Protein AF-A0A726TTY2-F1 (afdb_monomer_lite)

InterPro domains:
  IPR043519 Nucleotidyltransferase superfamily [SSF81301] (4-68)

Organism: NCBI:txid58095

Foldseek 3Di:
DDDDPPDDDDDDDDDPLRVVLCVCCCVPAVVDPDHDDPVVVVVSVVSVVVSVVVVVVVVVVVVVVVVLVVLLVLLQLLLLVLLCLLPVVQDSPDPQPVSSVVCVLCSVVDDPVLSVCLNCVCVVPVCPSVLCSVLLPDPQAPCVSCSSGSNLSVLLSCCPPPVVVSVVSPPDDPSNVVSSCVSNVHD

Sequence (187 aa):
IIIPDGTPCEIQIRTLLQHAYAEVSHDSVYKCKAKPSSEIKRRMARTIALMESTDELFLLAKNELNKSNEKIEQWATYSISMCHKINPSYDEKIKDKILYHIINVYFDVLTDQLIEKYATYFEDNEDYEQYFTERLSSDYISGFYIKQSAAIIFCLFMAEKRTQIFKSKWPFSENDLNEIMLIMGKQ

pLDDT: mean 86.83, std 9.25, range [51.69, 96.19]

Structure (mmCIF, N/CA/C/O backbone):
data_AF-A0A726TTY2-F1
#
_entry.id   AF-A0A726TTY2-F1
#
loop_
_atom_site.group_PDB
_atom_site.id
_atom_site.type_symbol
_atom_site.label_atom_id
_atom_site.label_alt_id
_atom_site.label_comp_id
_atom_site.label_asym_id
_atom_site.label_entity_id
_atom_site.label_seq_id
_atom_site.pdbx_PDB_ins_code
_atom_site.Cartn_x
_atom_site.Cartn_y
_atom_site.Cartn_z
_atom_site.occupancy
_atom_site.B_iso_or_equiv
_atom_site.auth_seq_id
_atom_site.auth_comp_id
_atom_site.auth_asym_id
_atom_site.auth_atom_id
_atom_site.pdbx_PDB_model_num
ATOM 1 N N . ILE A 1 1 ? 46.731 -3.669 -8.067 1.00 76.81 1 ILE A N 1
ATOM 2 C CA . ILE A 1 1 ? 46.551 -2.628 -9.108 1.00 76.81 1 ILE A CA 1
ATOM 3 C C . ILE A 1 1 ? 46.395 -1.306 -8.367 1.00 76.81 1 ILE A C 1
ATOM 5 O O . ILE A 1 1 ? 45.509 -1.233 -7.528 1.00 76.81 1 ILE A O 1
ATOM 9 N N . ILE A 1 2 ? 47.292 -0.337 -8.577 1.00 88.44 2 ILE A N 1
ATOM 10 C CA . ILE A 1 2 ? 47.189 1.014 -7.995 1.00 88.44 2 ILE A CA 1
ATOM 11 C C . ILE A 1 2 ? 46.575 1.898 -9.084 1.00 88.44 2 ILE A C 1
ATOM 13 O O . ILE A 1 2 ? 47.164 2.009 -10.157 1.00 88.44 2 ILE A O 1
ATOM 17 N N . ILE A 1 3 ? 45.384 2.451 -8.845 1.00 88.31 3 ILE A N 1
ATOM 18 C CA . ILE A 1 3 ? 44.725 3.383 -9.773 1.00 88.31 3 ILE A CA 1
ATOM 19 C C . ILE A 1 3 ? 45.132 4.808 -9.356 1.00 88.31 3 ILE A C 1
ATOM 21 O O . ILE A 1 3 ? 44.897 5.157 -8.199 1.00 88.31 3 ILE A O 1
ATOM 25 N N . PRO A 1 4 ? 45.777 5.604 -10.233 1.00 94.69 4 PRO A N 1
ATOM 26 C CA . PRO A 1 4 ? 46.217 6.961 -9.907 1.00 94.69 4 PRO A CA 1
ATOM 27 C C . PRO A 1 4 ? 45.068 7.893 -9.518 1.00 94.69 4 PRO A C 1
ATOM 29 O O . PRO A 1 4 ? 43.961 7.790 -10.056 1.00 94.69 4 PRO A O 1
ATOM 32 N N . ASP A 1 5 ? 45.362 8.849 -8.639 1.00 90.50 5 ASP A N 1
ATOM 33 C CA . ASP A 1 5 ? 44.437 9.938 -8.334 1.00 90.50 5 ASP A CA 1
ATOM 34 C C . ASP A 1 5 ? 44.149 10.776 -9.593 1.00 90.50 5 ASP A C 1
ATOM 36 O O . ASP A 1 5 ? 45.037 11.005 -10.418 1.00 90.50 5 ASP A O 1
ATOM 40 N N . GLY A 1 6 ? 42.888 11.171 -9.776 1.00 92.62 6 GLY A N 1
ATOM 41 C CA . GLY A 1 6 ? 42.425 11.872 -10.980 1.00 92.62 6 GLY A CA 1
ATOM 42 C C . GLY A 1 6 ? 42.221 11.002 -12.231 1.00 92.62 6 GLY A C 1
ATOM 43 O O . GLY A 1 6 ? 42.047 11.549 -13.320 1.00 92.62 6 GLY A O 1
ATOM 44 N N . THR A 1 7 ? 42.221 9.666 -12.118 1.00 94.00 7 THR A N 1
ATOM 45 C CA . THR A 1 7 ? 41.913 8.779 -13.259 1.00 94.00 7 THR A CA 1
ATOM 46 C C . THR A 1 7 ? 40.467 8.994 -13.747 1.00 94.00 7 THR A C 1
ATOM 48 O O . THR A 1 7 ? 39.541 8.858 -12.945 1.00 94.00 7 THR A O 1
ATOM 51 N N . PRO A 1 8 ? 40.232 9.288 -15.044 1.00 92.31 8 PRO A N 1
ATOM 52 C CA . PRO A 1 8 ? 38.882 9.418 -15.587 1.00 92.31 8 PRO A CA 1
ATOM 53 C C . PRO A 1 8 ? 38.111 8.096 -15.524 1.00 92.31 8 PRO A C 1
ATOM 55 O O . PRO A 1 8 ? 38.631 7.050 -15.914 1.00 92.31 8 PRO A O 1
ATOM 58 N N . CYS A 1 9 ? 36.850 8.160 -15.100 1.00 93.25 9 CYS A N 1
ATOM 59 C CA . CYS A 1 9 ? 35.951 7.011 -15.024 1.00 93.25 9 CYS A CA 1
ATOM 60 C C . CYS A 1 9 ? 34.682 7.275 -15.842 1.00 93.25 9 CYS A C 1
ATOM 62 O O . CYS A 1 9 ? 34.098 8.354 -15.755 1.00 93.25 9 CYS A O 1
ATOM 64 N N . GLU A 1 10 ? 34.230 6.279 -16.606 1.00 93.31 10 GLU A N 1
ATOM 65 C CA . GLU A 1 10 ? 32.929 6.314 -17.279 1.00 93.31 10 GLU A CA 1
ATOM 66 C C . GLU A 1 10 ? 31.855 5.707 -16.367 1.00 93.31 10 GLU A C 1
ATOM 68 O O . GLU A 1 10 ? 32.007 4.587 -15.879 1.00 93.31 10 GLU A O 1
ATOM 73 N N . ILE A 1 11 ? 30.758 6.436 -16.152 1.00 92.38 11 ILE A N 1
ATOM 74 C CA . ILE A 1 11 ? 29.587 5.952 -15.414 1.00 92.38 11 ILE A CA 1
ATOM 75 C C . ILE A 1 11 ? 28.446 5.768 -16.410 1.00 92.38 11 ILE A C 1
ATOM 77 O O . ILE A 1 11 ? 28.006 6.725 -17.044 1.00 92.38 11 ILE A O 1
ATOM 81 N N . GLN A 1 12 ? 27.948 4.539 -16.527 1.00 92.00 12 GLN A N 1
ATOM 82 C CA . GLN A 1 12 ? 26.804 4.211 -17.374 1.00 92.00 12 GLN A CA 1
ATOM 83 C C . GLN A 1 12 ? 25.585 3.884 -16.507 1.00 92.00 12 GLN A C 1
ATOM 85 O O . GLN A 1 12 ? 25.635 2.978 -15.679 1.00 92.00 12 GLN A O 1
ATOM 90 N N . ILE A 1 13 ? 24.475 4.591 -16.733 1.00 92.44 13 ILE A N 1
ATOM 91 C CA . ILE A 1 13 ? 23.172 4.304 -16.121 1.00 92.44 13 ILE A CA 1
ATOM 92 C C . ILE A 1 13 ? 22.294 3.675 -17.200 1.00 92.44 13 ILE A C 1
ATOM 94 O O . ILE A 1 13 ? 22.072 4.280 -18.248 1.00 92.44 13 ILE A O 1
ATOM 98 N N . ARG A 1 14 ? 21.839 2.442 -16.968 1.00 88.00 14 ARG A N 1
ATOM 99 C CA . ARG A 1 14 ? 21.034 1.659 -17.915 1.00 88.00 14 ARG A CA 1
ATOM 100 C C . ARG A 1 14 ? 19.917 0.928 -17.183 1.00 88.00 14 ARG A C 1
ATOM 102 O O . ARG A 1 14 ? 20.116 0.494 -16.048 1.00 88.00 14 ARG A O 1
ATOM 109 N N . THR A 1 15 ? 18.774 0.746 -17.841 1.00 90.12 15 THR A N 1
ATOM 110 C CA . THR A 1 15 ? 17.771 -0.231 -17.391 1.00 90.12 15 THR A CA 1
ATOM 111 C C . THR A 1 15 ? 18.336 -1.650 -17.507 1.00 90.12 15 THR A C 1
ATOM 113 O O . THR A 1 15 ? 19.301 -1.898 -18.240 1.00 90.12 15 THR A O 1
ATOM 116 N N . LEU A 1 16 ? 17.732 -2.608 -16.796 1.00 89.31 16 LEU A N 1
ATOM 117 C CA . LEU A 1 16 ? 18.113 -4.021 -16.904 1.00 89.31 16 LEU A CA 1
ATOM 118 C C . LEU A 1 16 ? 17.997 -4.510 -18.360 1.00 89.31 16 LEU A C 1
ATOM 120 O O . LEU A 1 16 ? 18.879 -5.212 -18.853 1.00 89.31 16 LEU A O 1
ATOM 124 N N . LEU A 1 17 ? 16.941 -4.084 -19.064 1.00 89.50 17 LEU A N 1
ATOM 125 C CA . LEU A 1 17 ? 16.722 -4.420 -20.467 1.00 89.50 17 LEU A CA 1
ATOM 126 C C . LEU A 1 17 ? 17.787 -3.778 -21.365 1.00 89.50 17 LEU A C 1
ATOM 128 O O . LEU A 1 17 ? 18.395 -4.468 -22.181 1.00 89.50 17 LEU A O 1
ATOM 132 N N . GLN A 1 18 ? 18.100 -2.495 -21.178 1.00 89.19 18 GLN A N 1
ATOM 133 C CA . GLN A 1 18 ? 19.174 -1.833 -21.925 1.00 89.19 18 GLN A CA 1
ATOM 134 C C . GLN A 1 18 ? 20.534 -2.513 -21.721 1.00 89.19 18 GLN A C 1
ATOM 136 O O . GLN A 1 18 ? 21.307 -2.625 -22.672 1.00 89.19 18 GLN A O 1
ATOM 141 N N . HIS A 1 19 ? 20.830 -2.985 -20.506 1.00 89.75 19 HIS A N 1
ATOM 142 C CA . HIS A 1 19 ? 22.048 -3.744 -20.230 1.00 89.75 19 HIS A CA 1
ATOM 143 C C . HIS A 1 19 ? 22.077 -5.066 -21.007 1.00 89.75 19 HIS A C 1
ATOM 145 O O . HIS A 1 19 ? 23.032 -5.310 -21.744 1.00 89.75 19 HIS A O 1
ATOM 151 N N . ALA A 1 20 ? 21.001 -5.854 -20.931 1.00 86.19 20 ALA A N 1
ATOM 152 C CA . ALA A 1 20 ? 20.886 -7.119 -21.655 1.00 86.19 20 ALA A CA 1
ATOM 153 C C . ALA A 1 20 ? 20.990 -6.929 -23.181 1.00 86.19 20 ALA A C 1
ATOM 155 O O . ALA A 1 20 ? 21.684 -7.679 -23.867 1.00 86.19 20 ALA A O 1
ATOM 156 N N . TYR A 1 21 ? 20.354 -5.888 -23.732 1.00 87.00 21 TYR A N 1
ATOM 157 C CA . TYR A 1 21 ? 20.478 -5.567 -25.155 1.00 87.00 21 TYR A CA 1
ATOM 158 C C . TYR A 1 21 ? 21.906 -5.168 -25.533 1.00 87.00 21 TYR A C 1
ATOM 160 O O . TYR A 1 21 ? 22.410 -5.586 -26.579 1.00 87.00 21 TYR A O 1
ATOM 168 N N . ALA A 1 22 ? 22.563 -4.344 -24.713 1.00 85.81 22 ALA A N 1
ATOM 169 C CA . ALA A 1 22 ? 23.929 -3.897 -24.961 1.00 85.81 22 ALA A CA 1
ATOM 170 C C . ALA A 1 22 ? 24.908 -5.076 -24.963 1.00 85.81 22 ALA A C 1
ATOM 172 O O . ALA A 1 22 ? 25.743 -5.149 -25.857 1.00 85.81 22 ALA A O 1
ATOM 173 N N . GLU A 1 23 ? 24.760 -6.020 -24.033 1.00 83.12 23 GLU A N 1
ATOM 174 C CA . GLU A 1 23 ? 25.572 -7.240 -23.973 1.00 83.12 23 GLU A CA 1
ATOM 175 C C . GLU A 1 23 ? 25.424 -8.073 -25.256 1.00 83.12 23 GLU A C 1
ATOM 177 O O . GLU A 1 23 ? 26.409 -8.380 -25.929 1.00 83.12 23 GLU A O 1
ATOM 182 N N . VAL A 1 24 ? 24.185 -8.333 -25.684 1.00 80.00 24 VAL A N 1
ATOM 183 C CA . VAL A 1 24 ? 23.909 -9.124 -26.894 1.00 80.00 24 VAL A CA 1
ATOM 184 C C . VAL A 1 24 ? 24.362 -8.403 -28.171 1.00 80.00 24 VAL A C 1
ATOM 186 O O . VAL A 1 24 ? 24.938 -9.016 -29.074 1.00 80.00 24 VAL A O 1
ATOM 189 N N . SER A 1 25 ? 24.095 -7.102 -28.291 1.00 78.44 25 SER A N 1
ATOM 190 C CA . SER A 1 25 ? 24.366 -6.331 -29.515 1.00 78.44 25 SER A CA 1
ATOM 191 C C . SER A 1 25 ? 25.841 -5.978 -29.701 1.00 78.44 25 SER A C 1
ATOM 193 O O . SER A 1 25 ? 26.324 -5.955 -30.840 1.00 78.44 25 SER A O 1
ATOM 195 N N . HIS A 1 26 ? 26.569 -5.753 -28.609 1.00 74.88 26 HIS A N 1
ATOM 196 C CA . HIS A 1 26 ? 27.993 -5.442 -28.638 1.00 74.88 26 HIS A CA 1
ATOM 197 C C . HIS A 1 26 ? 28.805 -6.578 -29.280 1.00 74.88 26 HIS A C 1
ATOM 199 O O . HIS A 1 26 ? 29.610 -6.334 -30.186 1.00 74.88 26 HIS A O 1
ATOM 205 N N . ASP A 1 27 ? 28.522 -7.823 -28.908 1.00 66.06 27 ASP A N 1
ATOM 206 C CA . ASP A 1 27 ? 29.248 -8.981 -29.434 1.00 66.06 27 ASP A CA 1
ATOM 207 C C . ASP A 1 27 ? 28.730 -9.415 -30.813 1.00 66.06 27 ASP A C 1
ATOM 209 O O . ASP A 1 27 ? 29.513 -9.750 -31.706 1.00 66.06 27 ASP A O 1
ATOM 213 N N . SER A 1 28 ? 27.414 -9.333 -31.033 1.00 63.62 28 SER A N 1
ATOM 214 C CA . SER A 1 28 ? 26.772 -9.855 -32.248 1.00 63.62 28 SER A CA 1
ATOM 215 C C . SER A 1 28 ? 26.839 -8.911 -33.455 1.00 63.62 28 SER A C 1
ATOM 217 O O . SER A 1 28 ? 26.810 -9.372 -34.596 1.00 63.62 28 SER A O 1
ATOM 219 N N . VAL A 1 29 ? 26.894 -7.590 -33.238 1.00 62.88 29 VAL A N 1
ATOM 220 C CA . VAL A 1 29 ? 26.767 -6.576 -34.307 1.00 62.88 29 VAL A CA 1
ATOM 221 C C . VAL A 1 29 ? 27.989 -5.670 -34.384 1.00 62.88 29 VAL A C 1
ATOM 223 O O . VAL A 1 29 ? 28.422 -5.349 -35.491 1.00 62.88 29 VAL A O 1
ATOM 226 N N . TYR A 1 30 ? 28.545 -5.257 -33.242 1.00 57.38 30 TYR A N 1
ATOM 227 C CA . TYR A 1 30 ? 29.624 -4.266 -33.208 1.00 57.38 30 TYR A CA 1
ATOM 228 C C . TYR A 1 30 ? 31.018 -4.894 -33.367 1.00 57.38 30 TYR A C 1
ATOM 230 O O . TYR A 1 30 ? 31.847 -4.359 -34.098 1.00 57.38 30 TYR A O 1
ATOM 238 N N . LYS A 1 31 ? 31.264 -6.065 -32.760 1.00 65.06 31 LYS A N 1
ATOM 239 C CA . LYS A 1 31 ? 32.534 -6.817 -32.883 1.00 65.06 31 LYS A CA 1
ATOM 240 C C . LYS A 1 31 ? 32.477 -8.014 -33.840 1.00 65.06 31 LYS A C 1
ATOM 242 O O . LYS A 1 31 ? 33.379 -8.854 -33.844 1.00 65.06 31 LYS A O 1
ATOM 247 N N . CYS A 1 32 ? 31.441 -8.108 -34.671 1.00 67.06 32 CYS A N 1
ATOM 248 C CA . CYS A 1 32 ? 31.303 -9.220 -35.606 1.00 67.06 32 CYS A CA 1
ATOM 249 C C . CYS A 1 32 ? 32.410 -9.184 -36.678 1.00 67.06 32 CYS A C 1
ATOM 251 O O . CYS A 1 32 ? 32.641 -8.154 -37.310 1.00 67.06 32 CYS A O 1
ATOM 253 N N . LYS A 1 33 ? 33.077 -10.322 -36.926 1.00 64.94 33 LYS A N 1
ATOM 254 C CA . LYS A 1 33 ? 34.130 -10.437 -37.960 1.00 64.94 33 LYS A CA 1
ATOM 255 C C . LYS A 1 33 ? 33.594 -10.230 -39.385 1.00 64.94 33 LYS A C 1
ATOM 257 O O . LYS A 1 33 ? 34.359 -9.885 -40.280 1.00 64.94 33 LYS A O 1
ATOM 262 N N . ALA A 1 34 ? 32.294 -10.449 -39.593 1.00 68.75 34 ALA A N 1
ATOM 263 C CA . ALA A 1 34 ? 31.597 -10.226 -40.854 1.00 68.75 34 ALA A CA 1
ATOM 264 C C . ALA A 1 34 ? 30.636 -9.033 -40.735 1.00 68.75 34 ALA A C 1
ATOM 266 O O . ALA A 1 34 ? 30.011 -8.825 -39.696 1.00 68.75 34 ALA A O 1
ATOM 267 N N . LYS A 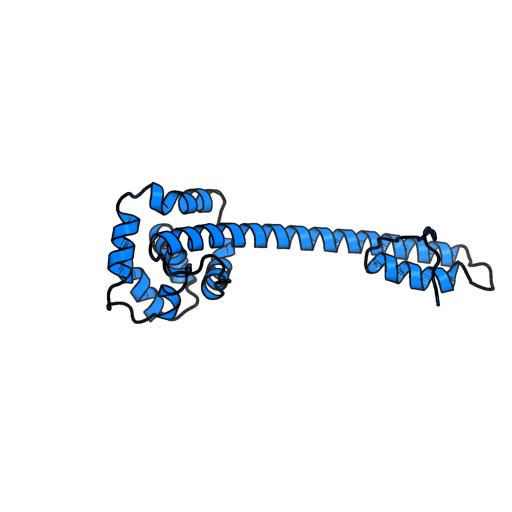1 35 ? 30.487 -8.250 -41.812 1.00 76.69 35 LYS A N 1
ATOM 268 C CA . LYS A 1 35 ? 29.595 -7.081 -41.828 1.00 76.69 35 LYS A CA 1
ATOM 269 C C . LYS A 1 35 ? 28.129 -7.543 -41.724 1.00 76.69 35 LYS A C 1
ATOM 271 O O . LYS A 1 35 ? 27.680 -8.274 -42.608 1.00 76.69 35 LYS A O 1
ATOM 276 N N . PRO A 1 36 ? 27.359 -7.117 -40.705 1.00 78.69 36 PRO A N 1
ATOM 277 C CA . PRO A 1 36 ? 25.981 -7.567 -40.537 1.00 78.69 36 PRO A CA 1
ATOM 278 C C . PRO A 1 36 ? 25.095 -7.072 -41.685 1.00 78.69 36 PRO A C 1
ATOM 280 O O . PRO A 1 36 ? 25.176 -5.906 -42.096 1.00 78.69 36 PRO A O 1
ATOM 283 N N . SER A 1 37 ? 24.237 -7.963 -42.191 1.00 86.62 37 SER A N 1
ATOM 284 C CA . SER A 1 37 ? 23.304 -7.668 -43.283 1.00 86.62 37 SER A CA 1
ATOM 285 C C . SER A 1 37 ? 22.267 -6.610 -42.880 1.00 86.62 37 SER A C 1
ATOM 287 O O . SER A 1 37 ? 22.012 -6.371 -41.694 1.00 86.62 37 SER A O 1
ATOM 289 N N . SER A 1 38 ? 21.632 -5.978 -43.871 1.00 86.94 38 SER A N 1
ATOM 290 C CA . SER A 1 38 ? 20.538 -5.021 -43.639 1.00 86.94 38 SER A CA 1
ATOM 291 C C . SER A 1 38 ? 19.373 -5.649 -42.868 1.00 86.94 38 SER A C 1
ATOM 293 O O . SER A 1 38 ? 18.749 -4.992 -42.037 1.00 86.94 38 SER A O 1
ATOM 295 N N . GLU A 1 39 ? 19.113 -6.936 -43.089 1.00 88.88 39 GLU A N 1
ATOM 296 C CA . GLU A 1 39 ? 18.091 -7.684 -42.370 1.00 88.88 39 GLU A CA 1
ATOM 297 C C . GLU A 1 39 ? 18.433 -7.885 -40.889 1.00 88.88 39 GLU A C 1
ATOM 299 O O . GLU A 1 39 ? 17.563 -7.674 -40.045 1.00 88.88 39 GLU A O 1
ATOM 304 N N . ILE A 1 40 ? 19.683 -8.223 -40.551 1.00 85.31 40 ILE A N 1
ATOM 305 C CA . ILE A 1 40 ? 20.118 -8.368 -39.150 1.00 85.31 40 ILE A CA 1
ATOM 306 C C . ILE A 1 40 ? 19.978 -7.034 -38.418 1.00 85.31 40 ILE A C 1
ATOM 308 O O . ILE A 1 40 ? 19.391 -6.982 -37.340 1.00 85.31 40 ILE A O 1
ATOM 312 N N . LYS A 1 41 ? 20.437 -5.938 -39.034 1.00 84.94 41 LYS A N 1
ATOM 313 C CA . LYS A 1 41 ? 20.293 -4.591 -38.461 1.00 84.94 41 LYS A CA 1
ATOM 314 C C . LYS A 1 41 ? 18.829 -4.232 -38.222 1.00 84.94 41 LYS A C 1
ATOM 316 O O . LYS A 1 41 ? 18.492 -3.743 -37.150 1.00 84.94 41 LYS A O 1
ATOM 321 N N . ARG A 1 42 ? 17.951 -4.529 -39.186 1.00 89.31 42 ARG A N 1
ATOM 322 C CA . ARG A 1 42 ? 16.504 -4.309 -39.051 1.00 89.31 42 ARG A CA 1
ATOM 323 C C . ARG A 1 42 ? 15.903 -5.139 -37.916 1.00 89.31 42 ARG A C 1
ATOM 325 O O . ARG A 1 42 ? 15.065 -4.631 -37.181 1.00 89.31 42 ARG A O 1
ATOM 332 N N . ARG A 1 43 ? 16.308 -6.403 -37.758 1.00 88.50 43 ARG A N 1
ATOM 333 C CA . ARG A 1 43 ? 15.839 -7.260 -36.656 1.00 88.50 43 ARG A CA 1
ATOM 334 C C . ARG A 1 43 ? 16.301 -6.724 -35.298 1.00 88.50 43 ARG A C 1
ATOM 336 O O . ARG A 1 43 ? 15.468 -6.600 -34.414 1.00 88.50 43 ARG A O 1
ATOM 343 N N . MET A 1 44 ? 17.562 -6.315 -35.168 1.00 85.94 44 MET A N 1
ATOM 344 C CA . MET A 1 44 ? 18.088 -5.714 -33.933 1.00 85.94 44 MET A CA 1
ATOM 345 C C . MET A 1 44 ? 17.388 -4.395 -33.587 1.00 85.94 44 MET A C 1
ATOM 347 O O . MET A 1 44 ? 16.999 -4.196 -32.440 1.00 85.94 44 MET A O 1
ATOM 351 N N . ALA A 1 45 ? 17.126 -3.548 -34.588 1.00 87.94 45 ALA A N 1
ATOM 352 C CA . ALA A 1 45 ? 16.340 -2.327 -34.414 1.00 87.94 45 ALA A CA 1
ATOM 353 C C . ALA A 1 45 ? 14.912 -2.616 -33.908 1.00 87.94 45 ALA A C 1
ATOM 355 O O . ALA A 1 45 ? 14.395 -1.902 -33.056 1.00 87.94 45 ALA A O 1
ATOM 356 N N . ARG A 1 46 ? 14.276 -3.693 -34.386 1.00 91.00 46 ARG A N 1
ATOM 357 C CA . ARG A 1 46 ? 12.970 -4.127 -33.866 1.00 91.00 46 ARG A CA 1
ATOM 358 C C . ARG A 1 46 ? 13.054 -4.650 -32.434 1.00 91.00 46 ARG A C 1
ATOM 360 O O . ARG A 1 46 ? 12.128 -4.416 -31.668 1.00 91.00 46 ARG A O 1
ATOM 367 N N . THR A 1 47 ? 14.130 -5.349 -32.080 1.00 89.38 47 THR A N 1
ATOM 368 C CA . THR A 1 47 ? 14.340 -5.841 -30.714 1.00 89.38 47 THR A CA 1
ATOM 369 C C . THR A 1 47 ? 14.461 -4.684 -29.730 1.00 89.38 47 THR A C 1
ATOM 371 O O . THR A 1 47 ? 13.755 -4.694 -28.729 1.00 89.38 47 THR A O 1
ATOM 374 N N . ILE A 1 48 ? 15.282 -3.667 -30.022 1.00 89.44 48 ILE A N 1
ATOM 375 C CA . ILE A 1 48 ? 15.407 -2.514 -29.117 1.00 89.44 48 ILE A CA 1
ATOM 376 C C . ILE A 1 48 ? 14.092 -1.738 -28.998 1.00 89.44 48 ILE A C 1
ATOM 378 O O . ILE A 1 48 ? 13.715 -1.388 -27.887 1.00 89.44 48 ILE A O 1
ATOM 382 N N . ALA A 1 49 ? 13.345 -1.574 -30.097 1.00 92.06 49 ALA A N 1
ATOM 383 C CA . ALA A 1 49 ? 12.023 -0.947 -30.056 1.00 92.06 49 ALA A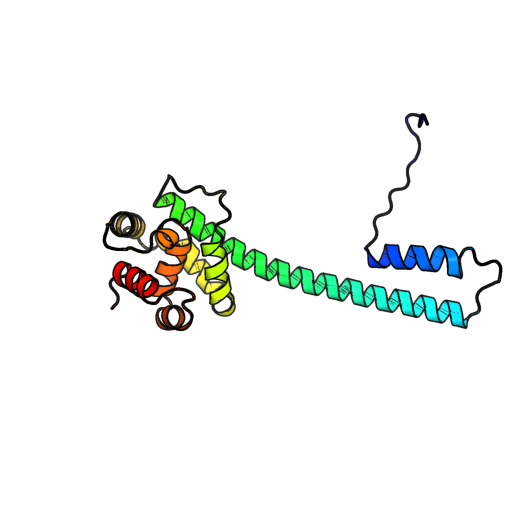 CA 1
ATOM 384 C C . ALA A 1 49 ? 11.034 -1.727 -29.166 1.00 92.06 49 ALA A C 1
ATOM 386 O O . ALA A 1 49 ? 10.296 -1.137 -28.388 1.00 92.06 49 ALA A O 1
ATOM 387 N N . LEU A 1 50 ? 11.040 -3.064 -29.230 1.00 93.06 50 LEU A N 1
ATOM 388 C CA . LEU A 1 50 ? 10.210 -3.895 -28.351 1.00 93.06 50 LEU A CA 1
ATOM 389 C C . LEU A 1 50 ? 10.636 -3.785 -26.878 1.00 93.06 50 LEU A C 1
ATOM 391 O O . LEU A 1 50 ? 9.789 -3.779 -25.985 1.00 93.06 50 LEU A O 1
ATOM 395 N N . MET A 1 51 ? 11.942 -3.721 -26.617 1.00 91.31 51 MET A N 1
ATOM 396 C CA . MET A 1 51 ? 12.477 -3.579 -25.261 1.00 91.31 51 MET A CA 1
ATOM 397 C C . MET A 1 51 ? 12.126 -2.221 -24.660 1.00 91.31 51 MET A C 1
ATOM 399 O O . MET A 1 51 ? 11.760 -2.173 -23.493 1.00 91.31 51 MET A O 1
ATOM 403 N N . GLU A 1 52 ? 12.146 -1.158 -25.461 1.00 91.44 52 GLU A N 1
ATOM 404 C CA . GLU A 1 52 ? 11.678 0.171 -25.060 1.00 91.44 52 GLU A CA 1
ATOM 405 C C . GLU A 1 52 ? 10.201 0.140 -24.647 1.00 91.44 52 GLU A C 1
ATOM 407 O O . GLU A 1 52 ? 9.876 0.522 -23.525 1.00 91.44 52 GLU A O 1
ATOM 412 N N . SER A 1 53 ? 9.321 -0.437 -25.474 1.00 94.44 53 SER A N 1
ATOM 413 C CA . SER A 1 53 ? 7.906 -0.604 -25.101 1.00 94.44 53 SER A CA 1
ATOM 414 C C . SER A 1 53 ? 7.720 -1.456 -23.840 1.00 94.44 53 SER A C 1
ATOM 416 O O . SER A 1 53 ? 6.800 -1.232 -23.058 1.00 94.44 53 SER A O 1
ATOM 418 N N . THR A 1 54 ? 8.587 -2.445 -23.619 1.00 94.50 54 THR A N 1
ATOM 419 C CA . THR A 1 54 ? 8.536 -3.284 -22.414 1.00 94.50 54 THR A CA 1
ATOM 420 C C . THR A 1 54 ? 8.965 -2.503 -21.167 1.00 94.50 54 THR A C 1
ATOM 422 O O . THR A 1 54 ? 8.305 -2.606 -20.133 1.00 94.50 54 THR A O 1
ATOM 425 N N . ASP A 1 55 ? 10.032 -1.702 -21.254 1.00 92.81 55 ASP A N 1
ATOM 426 C CA . ASP A 1 55 ? 10.482 -0.821 -20.166 1.00 92.81 55 ASP A CA 1
ATOM 427 C C . ASP A 1 55 ? 9.389 0.200 -19.790 1.00 92.81 55 ASP A C 1
ATOM 429 O O . ASP A 1 55 ? 9.134 0.417 -18.602 1.00 92.81 55 ASP A O 1
ATOM 433 N N . GLU A 1 56 ? 8.683 0.773 -20.771 1.00 94.25 56 GLU A N 1
ATOM 434 C CA . GLU A 1 56 ? 7.535 1.662 -20.526 1.00 94.25 56 GLU A CA 1
ATOM 435 C C . GLU A 1 56 ? 6.409 0.959 -19.756 1.00 94.25 56 GLU A C 1
ATOM 437 O O . GLU A 1 56 ? 5.895 1.502 -18.775 1.00 94.25 56 GLU A O 1
ATOM 442 N N . LEU A 1 57 ? 6.048 -0.268 -20.145 1.00 95.12 57 LEU A N 1
ATOM 443 C CA . LEU A 1 57 ? 5.022 -1.050 -19.446 1.00 95.12 57 LEU A CA 1
ATOM 444 C C . LEU A 1 57 ? 5.422 -1.363 -17.999 1.00 95.12 57 LEU A C 1
ATOM 446 O O . LEU A 1 57 ? 4.587 -1.260 -17.097 1.00 95.12 57 LEU A O 1
ATOM 450 N N . PHE A 1 58 ? 6.693 -1.691 -17.748 1.00 94.12 58 PHE A N 1
ATOM 451 C CA . PHE A 1 58 ? 7.193 -1.874 -16.383 1.00 94.12 58 PHE A CA 1
ATOM 452 C C . PHE A 1 58 ? 7.106 -0.589 -15.560 1.00 94.12 58 PHE A C 1
ATOM 454 O O . PHE A 1 58 ? 6.735 -0.641 -14.385 1.00 94.12 58 PHE A O 1
ATOM 461 N N . LEU A 1 59 ? 7.426 0.563 -16.156 1.00 92.50 59 LEU A N 1
ATOM 462 C CA . LEU A 1 59 ? 7.311 1.854 -15.483 1.00 92.50 59 LEU A CA 1
ATOM 463 C C . LEU A 1 59 ? 5.855 2.168 -15.120 1.00 92.50 59 LEU A C 1
ATOM 465 O O . LEU A 1 59 ? 5.593 2.588 -13.994 1.00 92.50 59 LEU A O 1
ATOM 469 N N . LEU A 1 60 ? 4.912 1.931 -16.034 1.00 95.00 60 LEU A N 1
ATOM 470 C CA . LEU A 1 60 ? 3.483 2.120 -15.776 1.00 95.00 60 LEU A CA 1
ATOM 471 C C . LEU A 1 60 ? 2.999 1.228 -14.629 1.00 95.00 60 LEU A C 1
ATOM 473 O O . LEU A 1 60 ? 2.457 1.747 -13.654 1.00 95.00 60 LEU A O 1
ATOM 477 N N . ALA A 1 61 ? 3.286 -0.075 -14.683 1.00 94.56 61 ALA A N 1
ATOM 478 C CA . ALA A 1 61 ? 2.912 -1.014 -13.626 1.00 94.56 61 ALA A CA 1
ATOM 479 C C . ALA A 1 61 ? 3.520 -0.625 -12.267 1.00 94.56 61 ALA A C 1
ATOM 481 O O . ALA A 1 61 ? 2.844 -0.648 -11.237 1.00 94.56 61 ALA A O 1
ATOM 482 N N . LYS A 1 62 ? 4.792 -0.205 -12.254 1.00 93.56 62 LYS A N 1
ATOM 483 C CA . LYS A 1 62 ? 5.459 0.290 -11.044 1.00 93.56 62 LYS A CA 1
ATOM 484 C C . LYS A 1 62 ? 4.786 1.550 -10.502 1.00 93.56 62 LYS A C 1
ATOM 486 O O . LYS A 1 62 ? 4.605 1.661 -9.295 1.00 93.56 62 LYS A O 1
ATOM 491 N N . ASN A 1 63 ? 4.419 2.491 -11.368 1.00 93.56 63 ASN A N 1
ATOM 492 C CA . ASN A 1 63 ? 3.753 3.725 -10.959 1.00 93.56 63 ASN A CA 1
ATOM 493 C C . ASN A 1 63 ? 2.361 3.452 -10.378 1.00 93.56 63 ASN A C 1
ATOM 495 O O . ASN A 1 63 ? 1.992 4.061 -9.378 1.00 93.56 63 ASN A O 1
ATOM 499 N N . GLU A 1 64 ? 1.597 2.529 -10.959 1.00 91.75 64 GLU A N 1
ATOM 500 C CA . GLU A 1 64 ? 0.294 2.111 -10.425 1.00 91.75 64 GLU A CA 1
ATOM 501 C C . GLU A 1 64 ? 0.421 1.417 -9.063 1.00 91.75 64 GLU A C 1
ATOM 503 O O . GLU A 1 64 ? -0.335 1.716 -8.132 1.00 91.75 64 GLU A O 1
ATOM 508 N N . LEU A 1 65 ? 1.422 0.547 -8.911 1.00 90.62 65 LEU A N 1
ATOM 509 C CA . LEU A 1 65 ? 1.728 -0.102 -7.639 1.00 90.62 65 LEU A CA 1
ATOM 510 C C . LEU A 1 65 ? 2.172 0.916 -6.582 1.00 90.62 65 LEU A C 1
ATOM 512 O O . LEU A 1 65 ? 1.710 0.856 -5.447 1.00 90.62 65 LEU A O 1
ATOM 516 N N . ASN A 1 66 ? 3.007 1.889 -6.953 1.00 91.50 66 ASN A N 1
ATOM 517 C CA . ASN A 1 66 ? 3.430 2.961 -6.054 1.00 91.50 66 ASN A CA 1
ATOM 518 C C . ASN A 1 66 ? 2.250 3.813 -5.591 1.00 91.50 66 ASN A C 1
ATOM 520 O O . ASN A 1 66 ? 2.128 4.038 -4.396 1.00 91.50 66 ASN A O 1
ATOM 524 N N . LYS A 1 67 ? 1.343 4.213 -6.490 1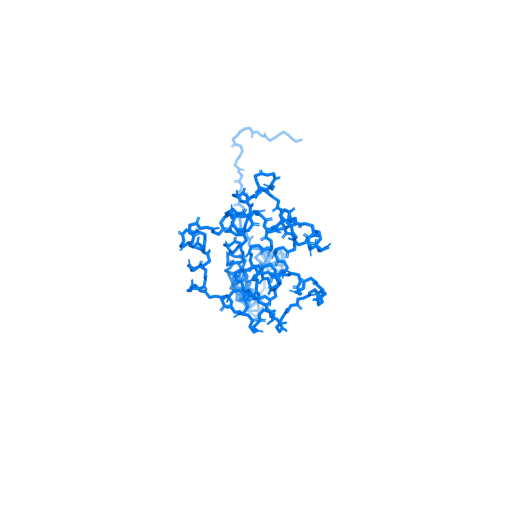.00 89.12 67 LYS A N 1
ATOM 525 C CA . LYS A 1 67 ? 0.117 4.940 -6.112 1.00 89.12 67 LYS A CA 1
ATOM 526 C C . LYS A 1 67 ? -0.745 4.139 -5.135 1.00 89.12 67 LYS A C 1
ATOM 528 O O . LYS A 1 67 ? -1.289 4.689 -4.181 1.00 89.12 67 LYS A O 1
ATOM 533 N N . SER A 1 68 ? -0.863 2.831 -5.363 1.00 89.38 68 SER A N 1
ATOM 534 C CA . SER A 1 68 ? -1.613 1.941 -4.471 1.00 89.38 68 SER A CA 1
ATOM 535 C C . SER A 1 68 ? -0.953 1.842 -3.094 1.00 89.38 68 SER A C 1
ATOM 537 O O . SER A 1 68 ? -1.633 1.953 -2.075 1.00 89.38 68 SER A O 1
ATOM 539 N N . ASN A 1 69 ? 0.375 1.720 -3.060 1.00 90.81 69 ASN A N 1
ATOM 540 C CA . ASN A 1 69 ? 1.144 1.731 -1.822 1.00 90.81 69 ASN A CA 1
ATOM 541 C C . ASN A 1 69 ? 1.036 3.075 -1.101 1.00 90.81 69 ASN A C 1
ATOM 543 O O . ASN A 1 69 ? 0.757 3.077 0.085 1.00 90.81 69 ASN A O 1
ATOM 547 N N . GLU A 1 70 ? 1.175 4.208 -1.791 1.00 92.19 70 GLU A N 1
ATOM 548 C CA . GLU A 1 70 ? 1.032 5.548 -1.203 1.00 92.19 70 GLU A CA 1
ATOM 549 C C . GLU A 1 70 ? -0.314 5.712 -0.502 1.00 92.19 70 GLU A C 1
ATOM 551 O O . GLU A 1 70 ? -0.369 6.203 0.623 1.00 92.19 70 GLU A O 1
ATOM 556 N N . LYS A 1 71 ? -1.397 5.236 -1.123 1.00 92.06 71 LYS A N 1
ATOM 557 C CA . LYS A 1 71 ? -2.719 5.227 -0.496 1.00 92.06 71 LYS A CA 1
ATOM 558 C C . LYS A 1 71 ? -2.710 4.396 0.788 1.00 92.06 71 LYS A C 1
ATOM 560 O O . LYS A 1 71 ? -3.133 4.892 1.824 1.00 92.06 71 LYS A O 1
ATOM 565 N N . ILE A 1 72 ? -2.210 3.161 0.753 1.00 93.94 72 ILE A N 1
ATOM 566 C CA . ILE A 1 72 ? -2.129 2.297 1.946 1.00 93.94 72 ILE A CA 1
ATOM 567 C C . ILE A 1 72 ? -1.287 2.950 3.050 1.00 93.94 72 ILE A C 1
ATOM 569 O O . ILE A 1 72 ? -1.708 2.968 4.205 1.00 93.94 72 ILE A O 1
ATOM 573 N N . GLU A 1 73 ? -0.135 3.515 2.694 1.00 94.31 73 GLU A N 1
ATOM 574 C CA . GLU A 1 73 ? 0.780 4.198 3.611 1.00 94.31 73 GLU A CA 1
ATOM 575 C C . GLU A 1 73 ? 0.123 5.422 4.261 1.00 94.31 73 GLU A C 1
ATOM 577 O O . GLU A 1 73 ? 0.296 5.638 5.460 1.00 94.31 73 GLU A O 1
ATOM 582 N N . GLN A 1 74 ? -0.692 6.191 3.527 1.00 94.44 74 GLN A N 1
ATOM 583 C CA . GLN A 1 74 ? -1.473 7.291 4.108 1.00 94.44 74 GLN A CA 1
ATOM 584 C C . GLN A 1 74 ? -2.428 6.785 5.196 1.00 94.44 74 GLN A C 1
ATOM 586 O O . GLN A 1 74 ? -2.374 7.262 6.329 1.00 94.44 74 GLN A O 1
ATOM 591 N N . TRP A 1 75 ? -3.259 5.782 4.890 1.00 95.50 75 TRP A N 1
ATOM 592 C CA . TRP A 1 75 ? -4.174 5.184 5.873 1.00 95.50 75 TRP A CA 1
ATOM 593 C C . TRP A 1 75 ? -3.420 4.621 7.081 1.00 95.50 75 TRP A C 1
ATOM 595 O O . TRP A 1 75 ? -3.841 4.821 8.224 1.00 95.50 75 TRP A O 1
ATOM 605 N N . ALA A 1 76 ? -2.291 3.952 6.849 1.00 95.19 76 ALA A N 1
ATOM 606 C CA . ALA A 1 76 ? -1.477 3.390 7.915 1.00 95.19 76 ALA A CA 1
ATOM 607 C C . ALA A 1 76 ? -0.886 4.485 8.817 1.00 95.19 76 ALA A C 1
ATOM 609 O O . ALA A 1 76 ? -0.978 4.379 10.038 1.00 95.19 76 ALA A O 1
ATOM 610 N N . THR A 1 77 ? -0.376 5.570 8.230 1.00 94.25 77 THR A N 1
ATOM 611 C CA . THR A 1 77 ? 0.218 6.708 8.952 1.00 94.25 77 THR A CA 1
ATOM 612 C C . THR A 1 77 ? -0.788 7.377 9.887 1.00 94.25 77 THR A C 1
ATOM 614 O O . THR A 1 77 ? -0.473 7.609 11.054 1.00 94.25 77 THR A O 1
ATOM 617 N N . TYR A 1 78 ? -2.016 7.642 9.423 1.00 94.00 78 TYR A N 1
ATOM 618 C CA . TYR A 1 78 ? -3.063 8.194 10.295 1.00 94.00 78 TYR A CA 1
ATOM 619 C C . TYR A 1 78 ? -3.479 7.211 11.389 1.00 94.00 78 TYR A C 1
ATOM 621 O O . TYR A 1 78 ? -3.641 7.607 12.538 1.00 94.00 78 TYR A O 1
ATOM 629 N N . SER A 1 79 ? -3.599 5.922 11.062 1.00 94.06 79 SER A N 1
ATOM 630 C CA . SER A 1 79 ? -3.961 4.900 12.053 1.00 94.06 79 SER A CA 1
ATOM 631 C C . SER A 1 79 ? -2.916 4.805 13.164 1.00 94.06 79 SER A C 1
ATOM 633 O O . SER A 1 79 ? -3.264 4.742 14.339 1.00 94.06 79 SER A O 1
ATOM 635 N N . ILE A 1 80 ? -1.633 4.818 12.793 1.00 93.50 80 ILE A N 1
ATOM 636 C CA . ILE A 1 80 ? -0.502 4.748 13.719 1.00 93.50 80 ILE A CA 1
ATOM 637 C C . ILE A 1 80 ? -0.445 5.996 14.597 1.00 93.50 80 ILE A C 1
ATOM 639 O O . ILE A 1 80 ? -0.339 5.860 15.812 1.00 93.50 80 ILE A O 1
ATOM 643 N N . SER A 1 81 ? -0.571 7.192 14.016 1.00 90.94 81 SER A N 1
ATOM 644 C CA . SER A 1 81 ? -0.517 8.437 14.792 1.00 90.94 81 SER A CA 1
ATOM 645 C C . SER A 1 81 ? -1.689 8.552 15.769 1.00 90.94 81 SER A C 1
ATOM 647 O O . SER A 1 81 ? -1.500 8.914 16.927 1.00 90.94 81 SER A O 1
ATOM 649 N N . MET A 1 82 ? -2.898 8.169 15.353 1.00 90.56 82 MET A N 1
ATOM 650 C CA . MET A 1 82 ? -4.071 8.108 16.230 1.00 90.56 82 MET A CA 1
ATOM 651 C C . MET A 1 82 ? -3.925 7.047 17.324 1.00 90.56 82 MET A C 1
ATOM 653 O O . MET A 1 82 ? -4.289 7.289 18.474 1.00 90.56 82 MET A O 1
ATOM 657 N N . CYS A 1 83 ? -3.357 5.886 16.994 1.00 89.94 83 CYS A N 1
ATOM 658 C CA . CYS A 1 83 ? -3.088 4.838 17.972 1.00 89.94 83 CYS A CA 1
ATOM 659 C C . CYS A 1 83 ? -2.042 5.277 19.002 1.00 89.94 83 CYS A C 1
ATOM 661 O O . CYS A 1 83 ? -2.198 4.975 20.181 1.00 89.94 83 CYS A O 1
ATOM 663 N N . HIS A 1 84 ? -1.005 6.007 18.583 1.00 88.56 84 HIS A N 1
ATOM 664 C CA . HIS A 1 84 ? 0.016 6.537 19.485 1.00 88.56 84 HIS A CA 1
ATOM 665 C C . HIS A 1 84 ? -0.544 7.600 20.441 1.00 88.56 84 HIS A C 1
ATOM 667 O O . HIS A 1 84 ? -0.168 7.618 21.609 1.00 88.56 84 HIS A O 1
ATOM 673 N N . LYS A 1 85 ? -1.498 8.430 19.990 1.00 85.88 85 LYS A N 1
ATOM 674 C CA . LYS A 1 85 ? -2.222 9.369 20.871 1.00 85.88 85 LYS A CA 1
ATOM 675 C C . LYS A 1 85 ? -2.971 8.635 21.993 1.00 85.88 85 LYS A C 1
ATOM 677 O O . LYS A 1 85 ? -2.806 8.975 23.157 1.00 85.88 85 LYS A O 1
ATOM 682 N N . ILE A 1 86 ? -3.718 7.581 21.651 1.00 84.62 86 ILE A N 1
ATOM 683 C CA . ILE A 1 86 ? -4.484 6.771 22.621 1.00 84.62 86 ILE A CA 1
ATOM 684 C C . ILE A 1 86 ? -3.573 5.930 23.524 1.00 84.62 86 ILE A C 1
ATOM 686 O O . ILE A 1 86 ? -3.821 5.779 24.719 1.00 84.62 86 ILE A O 1
ATOM 690 N N . ASN A 1 87 ? -2.528 5.336 22.952 1.00 84.50 87 ASN A N 1
ATOM 691 C CA . ASN A 1 87 ? -1.574 4.499 23.659 1.00 84.50 87 ASN A CA 1
ATOM 692 C C . ASN A 1 87 ? -0.149 4.998 23.384 1.00 84.50 87 ASN A C 1
ATOM 694 O O . ASN A 1 87 ? 0.498 4.505 22.455 1.00 84.50 87 ASN A O 1
ATOM 698 N N . PRO A 1 88 ? 0.387 5.896 24.232 1.00 83.56 88 PRO A N 1
ATOM 699 C CA . PRO A 1 88 ? 1.740 6.431 24.068 1.00 83.56 88 PRO A CA 1
ATOM 700 C C . PRO A 1 88 ? 2.854 5.374 24.099 1.00 83.56 88 PRO A C 1
ATOM 702 O O . PRO A 1 88 ? 3.985 5.655 23.711 1.00 83.56 88 PRO A O 1
ATOM 705 N N . SER A 1 89 ? 2.560 4.150 24.560 1.00 84.62 89 SER A N 1
ATOM 706 C CA . SER A 1 89 ? 3.513 3.030 24.534 1.00 84.62 89 SER A CA 1
ATOM 707 C C . SER A 1 89 ? 3.591 2.337 23.167 1.00 84.62 89 SER A C 1
ATOM 709 O O . SER A 1 89 ? 4.443 1.470 22.974 1.00 84.62 89 SER A O 1
ATOM 711 N N . TYR A 1 90 ? 2.704 2.675 22.228 1.00 85.69 90 TYR A N 1
ATOM 712 C CA . TYR A 1 90 ? 2.712 2.140 20.871 1.00 85.69 90 TYR A CA 1
ATOM 713 C C . TYR A 1 90 ? 3.865 2.745 20.057 1.00 85.69 90 TYR A C 1
ATOM 715 O O . TYR A 1 90 ? 3.998 3.965 19.975 1.00 85.69 90 TYR A O 1
ATOM 723 N N . ASP A 1 91 ? 4.693 1.900 19.441 1.00 86.06 91 ASP A N 1
ATOM 724 C CA . ASP A 1 91 ? 5.833 2.339 18.628 1.00 86.06 91 ASP A CA 1
ATOM 725 C C . ASP A 1 91 ? 5.377 2.821 17.244 1.00 86.06 91 ASP A C 1
ATOM 727 O O . ASP A 1 91 ? 4.987 2.024 16.392 1.00 86.06 91 ASP A O 1
ATOM 731 N N . GLU A 1 92 ? 5.489 4.124 16.980 1.00 85.81 92 GLU A N 1
ATOM 732 C CA . GLU A 1 92 ? 5.143 4.719 15.682 1.00 85.81 92 GLU A CA 1
ATOM 733 C C . GLU A 1 92 ? 5.985 4.191 14.511 1.00 85.81 92 GLU A C 1
ATOM 735 O O . GLU A 1 92 ? 5.580 4.296 13.352 1.00 85.81 92 GLU A O 1
ATOM 740 N N . LYS A 1 93 ? 7.162 3.615 14.778 1.00 84.31 93 LYS A N 1
ATOM 741 C CA . LYS A 1 93 ? 8.061 3.099 13.734 1.00 84.31 93 LYS A CA 1
ATOM 742 C C . LYS A 1 93 ? 7.770 1.648 13.366 1.00 84.31 93 LYS A C 1
ATOM 744 O O . LYS A 1 93 ? 8.422 1.107 12.464 1.00 84.31 93 LYS A O 1
ATOM 749 N N . ILE A 1 94 ? 6.823 0.999 14.042 1.00 85.44 94 ILE A N 1
ATOM 750 C CA . ILE A 1 94 ? 6.526 -0.408 13.803 1.00 85.44 94 ILE A CA 1
ATOM 751 C C . ILE A 1 94 ? 5.843 -0.603 12.443 1.00 85.44 94 ILE A C 1
ATOM 753 O O . ILE A 1 94 ? 4.886 0.077 12.077 1.00 85.44 94 ILE A O 1
ATOM 757 N N . LYS A 1 95 ? 6.311 -1.596 11.677 1.00 86.62 95 LYS A N 1
ATOM 758 C CA . LYS A 1 95 ? 5.594 -2.067 10.484 1.00 86.62 95 LYS A CA 1
ATOM 759 C C . LYS A 1 95 ? 4.476 -3.010 10.904 1.00 86.62 95 LYS A C 1
ATOM 761 O O . LYS A 1 95 ? 4.658 -4.229 10.931 1.00 86.62 95 LYS A O 1
ATOM 766 N N . ASP A 1 96 ? 3.333 -2.430 11.240 1.00 91.31 96 ASP A N 1
ATOM 767 C CA . ASP A 1 96 ? 2.162 -3.155 11.719 1.00 91.31 96 ASP A CA 1
ATOM 768 C C . ASP A 1 96 ? 1.507 -4.007 10.619 1.00 91.31 96 ASP A C 1
ATOM 770 O O . ASP A 1 96 ? 0.639 -3.568 9.865 1.00 91.31 96 ASP A O 1
ATOM 774 N N . LYS A 1 97 ? 1.930 -5.270 10.526 1.00 92.75 97 LYS A N 1
ATOM 775 C CA . LYS A 1 97 ? 1.448 -6.213 9.507 1.00 92.75 97 LYS A CA 1
ATOM 776 C C . LYS A 1 97 ? -0.065 -6.437 9.561 1.00 92.75 97 LYS A C 1
ATOM 778 O O . LYS A 1 97 ? -0.652 -6.695 8.511 1.00 92.75 97 LYS A O 1
ATOM 783 N N . ILE A 1 98 ? -0.679 -6.365 10.745 1.00 93.19 98 ILE A N 1
ATOM 784 C CA . ILE A 1 98 ? -2.125 -6.563 10.903 1.00 93.19 98 ILE A CA 1
ATOM 785 C C . ILE A 1 98 ? -2.848 -5.377 10.271 1.00 93.19 98 ILE A C 1
ATOM 787 O O . ILE A 1 98 ? -3.725 -5.580 9.434 1.00 93.19 98 ILE A O 1
ATOM 791 N N . LEU A 1 99 ? -2.416 -4.153 10.579 1.00 95.19 99 LEU A N 1
ATOM 792 C CA . LEU A 1 99 ? -2.939 -2.930 9.967 1.00 95.19 99 LEU A CA 1
ATOM 793 C C . LEU A 1 99 ? -2.841 -2.969 8.441 1.00 95.19 99 LEU A C 1
ATOM 795 O O . LEU A 1 99 ? -3.853 -2.799 7.761 1.00 95.19 99 LEU A O 1
ATOM 799 N N . TYR A 1 100 ? -1.655 -3.258 7.895 1.00 95.31 100 TYR A N 1
ATOM 800 C CA . TYR A 1 100 ? -1.470 -3.345 6.442 1.00 95.31 100 TYR A CA 1
ATOM 801 C C . TYR A 1 100 ? -2.361 -4.418 5.810 1.00 95.31 100 TYR A C 1
ATOM 803 O O . TYR A 1 100 ? -2.910 -4.200 4.730 1.00 95.31 100 TYR A O 1
ATOM 811 N N . HIS A 1 101 ? -2.525 -5.573 6.460 1.00 95.12 101 HIS A N 1
ATOM 812 C CA . HIS A 1 101 ? -3.406 -6.623 5.959 1.00 95.12 101 HIS A CA 1
ATOM 813 C C . HIS A 1 101 ? -4.870 -6.170 5.933 1.00 95.12 101 HIS A C 1
ATOM 815 O O . HIS A 1 101 ? -5.522 -6.302 4.897 1.00 95.12 101 HIS A O 1
ATOM 821 N N . ILE A 1 102 ? -5.373 -5.581 7.024 1.00 95.00 102 ILE A N 1
ATOM 822 C CA . ILE A 1 102 ? -6.758 -5.099 7.088 1.00 95.00 102 ILE A CA 1
ATOM 823 C C . ILE A 1 102 ? -6.996 -3.999 6.051 1.00 95.00 102 ILE A C 1
ATOM 825 O O . ILE A 1 102 ? -7.952 -4.104 5.287 1.00 95.00 102 ILE A O 1
ATOM 829 N N . ILE A 1 103 ? -6.130 -2.985 5.953 1.00 96.19 103 ILE A N 1
ATOM 830 C CA . ILE A 1 103 ? -6.285 -1.913 4.952 1.00 96.19 103 ILE A CA 1
ATOM 831 C C . ILE A 1 103 ? -6.384 -2.505 3.540 1.00 96.19 103 ILE A C 1
ATOM 833 O O . ILE A 1 103 ? -7.258 -2.106 2.771 1.00 96.19 103 ILE A O 1
ATOM 837 N N . ASN A 1 104 ? -5.540 -3.491 3.213 1.00 94.81 104 ASN A N 1
ATOM 838 C CA . ASN A 1 104 ? -5.561 -4.158 1.909 1.00 94.81 104 ASN A CA 1
ATOM 839 C C . ASN A 1 104 ? -6.891 -4.868 1.620 1.00 94.81 104 ASN A C 1
ATOM 841 O O . ASN A 1 104 ? -7.408 -4.760 0.512 1.00 94.81 104 ASN A O 1
ATOM 845 N N . VAL A 1 105 ? -7.487 -5.542 2.607 1.00 95.81 105 VAL A N 1
ATOM 846 C CA . VAL A 1 105 ? -8.801 -6.202 2.457 1.00 95.81 105 VAL A CA 1
ATOM 847 C C . VAL A 1 105 ? -9.901 -5.200 2.078 1.00 95.81 105 VAL A C 1
ATOM 849 O O . VAL A 1 105 ? -10.825 -5.523 1.324 1.00 95.81 105 VAL A O 1
ATOM 852 N N . TYR A 1 106 ? -9.787 -3.961 2.555 1.00 95.75 106 TYR A N 1
ATOM 853 C CA . TYR A 1 106 ? -10.733 -2.885 2.267 1.00 95.75 106 TYR A CA 1
ATOM 854 C C . TYR A 1 106 ? -10.289 -1.942 1.143 1.00 95.75 106 TYR A C 1
ATOM 856 O O . TYR A 1 106 ? -11.021 -1.004 0.842 1.00 95.75 106 TYR A O 1
ATOM 864 N N . PHE A 1 107 ? -9.154 -2.179 0.483 1.00 93.69 107 PHE A N 1
ATOM 865 C CA . PHE A 1 107 ? -8.516 -1.218 -0.425 1.00 93.69 107 PHE A CA 1
ATOM 866 C C . PHE A 1 107 ? -9.457 -0.636 -1.496 1.00 93.69 107 PHE A C 1
ATOM 868 O O . PHE A 1 107 ? -9.467 0.581 -1.721 1.00 93.69 107 PHE A O 1
ATOM 875 N N . ASP A 1 108 ? -10.300 -1.488 -2.088 1.00 92.50 108 ASP A N 1
ATOM 876 C CA . ASP A 1 108 ? -11.250 -1.124 -3.150 1.00 92.50 108 ASP A CA 1
ATOM 877 C C . ASP A 1 108 ? -12.340 -0.142 -2.701 1.00 92.50 108 ASP A C 1
ATOM 879 O O . ASP A 1 108 ? -12.942 0.538 -3.528 1.00 92.50 108 ASP A O 1
ATOM 883 N N . VAL A 1 109 ? -12.637 -0.080 -1.398 1.00 93.00 109 VAL A N 1
ATOM 884 C CA . VAL A 1 109 ? -13.690 0.793 -0.848 1.00 93.00 109 VAL A CA 1
ATOM 885 C C . VAL A 1 109 ? -13.140 2.084 -0.244 1.00 93.00 109 VAL A C 1
ATOM 887 O O . VAL A 1 109 ? -13.917 2.960 0.139 1.00 93.00 109 VAL A O 1
ATOM 890 N N . LEU A 1 110 ? -11.814 2.212 -0.151 1.00 93.31 110 LEU A N 1
ATOM 891 C CA . LEU A 1 110 ? -11.156 3.415 0.348 1.00 93.31 110 LEU A CA 1
ATOM 892 C C . LEU A 1 110 ? -11.154 4.477 -0.755 1.00 93.31 110 LEU A C 1
ATOM 894 O O . LEU A 1 110 ? -10.734 4.214 -1.878 1.00 93.31 110 LEU A O 1
ATOM 898 N N . THR A 1 111 ? -11.597 5.688 -0.446 1.00 92.44 111 THR A N 1
ATOM 899 C CA . THR A 1 111 ? -11.670 6.809 -1.399 1.00 92.44 111 THR A CA 1
ATOM 900 C C . THR A 1 111 ? -11.034 8.055 -0.801 1.00 92.44 111 THR A C 1
ATOM 902 O O . THR A 1 111 ? -10.971 8.163 0.423 1.00 92.44 111 THR A O 1
ATOM 905 N N . ASP A 1 112 ? -10.672 9.029 -1.633 1.00 90.81 112 ASP A N 1
ATOM 906 C CA . ASP A 1 112 ? -10.070 10.296 -1.182 1.00 90.81 112 ASP A CA 1
ATOM 907 C C . ASP A 1 112 ? -10.983 11.048 -0.186 1.00 90.81 112 ASP A C 1
ATOM 909 O O . ASP A 1 112 ? -10.567 11.480 0.882 1.00 90.81 112 ASP A O 1
ATOM 913 N N . GLN A 1 113 ? -12.296 11.045 -0.427 1.00 92.56 113 GLN A N 1
ATOM 914 C CA . GLN A 1 113 ? -13.275 11.604 0.521 1.00 92.56 113 GLN A CA 1
ATOM 915 C C . GLN A 1 113 ? -13.339 10.866 1.869 1.00 92.56 113 GLN A C 1
ATOM 917 O O . GLN A 1 113 ? -13.839 11.399 2.858 1.00 92.56 113 GLN A O 1
ATOM 922 N N . LEU A 1 114 ? -12.944 9.590 1.899 1.00 94.00 114 LEU A N 1
ATOM 923 C CA . LEU A 1 114 ? -12.996 8.778 3.111 1.00 94.00 114 LEU A CA 1
ATOM 924 C C . LEU A 1 114 ? -11.720 8.966 3.931 1.00 94.00 114 LEU A C 1
ATOM 926 O O . LEU A 1 114 ? -11.821 8.973 5.152 1.00 94.00 114 LEU A O 1
ATOM 930 N N . ILE A 1 115 ? -10.564 9.160 3.281 1.00 94.44 115 ILE A N 1
ATOM 931 C CA . ILE A 1 115 ? -9.313 9.472 3.984 1.00 94.44 115 ILE A CA 1
ATOM 932 C C . ILE A 1 115 ? -9.376 10.855 4.634 1.00 94.44 115 ILE A C 1
ATOM 934 O O . ILE A 1 115 ? -8.929 10.984 5.763 1.00 94.44 115 ILE A O 1
ATOM 938 N N . GLU A 1 116 ? -10.009 11.852 4.007 1.00 93.25 116 GLU A N 1
ATOM 939 C CA . GLU A 1 116 ? -10.227 13.167 4.636 1.00 93.25 116 GLU A CA 1
ATOM 940 C C . GLU A 1 116 ? -11.012 13.033 5.947 1.00 93.25 116 GLU A C 1
ATOM 942 O O . GLU A 1 116 ? -10.574 13.509 6.989 1.00 93.25 116 GLU A O 1
ATOM 947 N N . LYS A 1 117 ? -12.121 12.281 5.917 1.00 93.38 117 LYS A N 1
ATOM 948 C CA . LYS A 1 117 ? -12.921 11.969 7.114 1.00 93.38 117 LYS A CA 1
ATOM 949 C C . LYS A 1 117 ? -12.172 11.119 8.132 1.00 93.38 117 LYS A C 1
ATOM 951 O O . LYS A 1 117 ? -12.504 11.149 9.311 1.00 93.38 117 LYS A O 1
ATOM 956 N N . TYR A 1 118 ? -11.247 10.285 7.667 1.00 94.38 118 TYR A N 1
ATOM 957 C CA . TYR A 1 118 ? -10.431 9.462 8.544 1.00 94.38 118 TYR A CA 1
ATOM 958 C C . TYR A 1 118 ? -9.379 10.305 9.254 1.00 94.38 118 TYR A C 1
ATOM 960 O O . TYR A 1 118 ? -9.206 10.155 10.453 1.00 94.38 118 TYR A O 1
ATOM 968 N N . ALA A 1 119 ? -8.730 11.230 8.546 1.00 91.75 119 ALA A N 1
ATOM 969 C CA . ALA A 1 119 ? -7.715 12.119 9.096 1.00 91.75 119 ALA A CA 1
ATOM 970 C C . ALA A 1 119 ? -8.277 13.017 10.209 1.00 91.75 119 ALA A C 1
ATOM 972 O O . ALA A 1 119 ? -7.621 13.185 11.233 1.00 91.75 119 ALA A O 1
ATOM 973 N N . THR A 1 120 ? -9.505 13.520 10.050 1.00 90.31 120 THR A N 1
ATOM 974 C CA . THR A 1 120 ? -10.183 14.356 11.057 1.00 90.31 120 THR A CA 1
ATOM 975 C C . THR A 1 120 ? -10.988 13.551 12.078 1.00 90.31 120 THR A C 1
ATOM 977 O O . THR A 1 120 ? -11.622 14.134 12.949 1.00 90.31 120 THR A O 1
ATOM 980 N N . TYR A 1 121 ? -10.963 12.213 12.029 1.00 88.69 121 TYR A N 1
ATOM 981 C CA . TYR A 1 121 ? -11.879 11.366 12.804 1.00 88.69 121 TYR A CA 1
ATOM 982 C C . TYR A 1 121 ? -11.857 11.640 14.317 1.00 88.69 121 TYR A C 1
ATOM 984 O O . TYR A 1 121 ? -12.912 11.655 14.950 1.00 88.69 121 TYR A O 1
ATOM 992 N N . PHE A 1 122 ? -10.675 11.883 14.890 1.00 84.12 122 PHE A N 1
ATOM 993 C CA . PHE A 1 122 ? -10.525 12.242 16.308 1.00 84.12 122 PHE A CA 1
ATOM 994 C C . PHE A 1 122 ? -10.640 13.744 16.571 1.00 84.12 122 PHE A C 1
ATOM 996 O O . PHE A 1 122 ? -11.019 14.131 17.667 1.00 84.12 122 PHE A O 1
ATOM 1003 N N . GLU A 1 123 ? -10.340 14.589 15.586 1.00 83.62 123 GLU A N 1
ATOM 1004 C CA . GLU A 1 123 ? -10.452 16.048 15.726 1.00 83.62 123 GLU A CA 1
ATOM 1005 C C . GLU A 1 123 ? -11.918 16.496 15.733 1.00 83.62 123 GLU A C 1
ATOM 1007 O O . GLU A 1 123 ? -12.297 17.378 16.495 1.00 83.62 123 GLU A O 1
ATOM 1012 N N . ASP A 1 124 ? -12.760 15.832 14.941 1.00 80.69 124 ASP A N 1
ATOM 1013 C CA . ASP A 1 124 ? -14.193 16.115 14.843 1.00 80.69 124 ASP A CA 1
ATOM 1014 C C . ASP A 1 124 ? -14.994 15.611 16.060 1.00 80.69 124 ASP A C 1
ATOM 1016 O O . ASP A 1 124 ? -16.192 15.881 16.159 1.00 80.69 124 ASP A O 1
ATOM 1020 N N . ASN A 1 125 ? -14.374 14.849 16.971 1.00 77.56 125 ASN A N 1
ATOM 1021 C CA . ASN A 1 125 ? -15.050 14.219 18.105 1.00 77.56 125 ASN A CA 1
ATOM 1022 C C . ASN A 1 125 ? -14.210 14.349 19.384 1.00 77.56 125 ASN A C 1
ATOM 1024 O O . ASN A 1 125 ? -13.409 13.466 19.693 1.00 77.56 125 ASN A O 1
ATOM 1028 N N . GLU A 1 126 ? -14.448 15.422 20.148 1.00 70.31 126 GLU A N 1
ATOM 1029 C CA . GLU A 1 126 ? -13.672 15.792 21.349 1.00 70.31 126 GLU A CA 1
ATOM 1030 C C . GLU A 1 126 ? -13.570 14.675 22.410 1.00 70.31 126 GLU A C 1
ATOM 1032 O O . GLU A 1 126 ? -12.593 14.629 23.152 1.00 70.31 126 GLU A O 1
ATOM 1037 N N . ASP A 1 127 ? -14.503 13.717 22.428 1.00 80.12 127 ASP A N 1
ATOM 1038 C CA . ASP A 1 127 ? -14.530 12.631 23.416 1.00 80.12 127 ASP A CA 1
ATOM 1039 C C . ASP A 1 127 ? -13.975 11.287 22.908 1.00 80.12 127 ASP A C 1
ATOM 1041 O O . ASP A 1 127 ? -13.886 10.330 23.678 1.00 80.12 127 ASP A O 1
ATOM 1045 N N . TYR A 1 128 ? -13.619 11.149 21.624 1.00 82.06 128 TYR A N 1
ATOM 1046 C CA . TYR A 1 128 ? -13.261 9.836 21.056 1.00 82.06 128 TYR A CA 1
ATOM 1047 C C . TYR A 1 128 ? -11.940 9.296 21.582 1.00 82.06 128 TYR A C 1
ATOM 1049 O O . TYR A 1 128 ? -11.828 8.094 21.830 1.00 82.06 128 TYR A O 1
ATOM 1057 N N . GLU A 1 129 ? -10.958 10.168 21.790 1.00 80.00 129 GLU A N 1
ATOM 1058 C CA . GLU A 1 129 ? -9.677 9.771 22.368 1.00 80.00 129 GLU A CA 1
ATOM 1059 C C . GLU A 1 129 ? -9.887 9.155 23.756 1.00 80.00 129 GLU A C 1
ATOM 1061 O O . GLU A 1 129 ? -9.459 8.026 24.004 1.00 80.00 129 GLU A O 1
ATOM 1066 N N . GLN A 1 130 ? -10.639 9.834 24.629 1.00 82.50 130 GLN A N 1
ATOM 1067 C CA . GLN A 1 130 ? -10.957 9.325 25.961 1.00 82.50 130 GLN A CA 1
ATOM 1068 C C . GLN A 1 130 ? -11.833 8.063 25.894 1.00 82.50 130 GLN A C 1
ATOM 1070 O O . GLN A 1 130 ? -11.509 7.053 26.522 1.00 82.50 130 GLN A O 1
ATOM 1075 N N . TYR A 1 131 ? -12.897 8.082 25.088 1.00 84.00 131 TYR A N 1
ATOM 1076 C CA . TYR A 1 131 ? -13.826 6.962 24.926 1.00 84.00 131 TYR A CA 1
ATOM 1077 C C . TYR A 1 131 ? -13.118 5.670 24.501 1.00 84.00 131 TYR A C 1
ATOM 1079 O O . TYR A 1 131 ? -13.327 4.607 25.098 1.00 84.00 131 TYR A O 1
ATOM 1087 N N . PHE A 1 132 ? -12.259 5.741 23.480 1.00 82.69 132 PHE A N 1
ATOM 1088 C CA . PHE A 1 132 ? -11.525 4.570 23.010 1.00 82.69 132 PHE A CA 1
ATOM 1089 C C . PHE A 1 132 ? -10.413 4.170 23.977 1.00 82.69 132 PHE A C 1
ATOM 1091 O O . PHE A 1 132 ? -10.216 2.973 24.173 1.00 82.69 132 PHE A O 1
ATOM 1098 N N . THR A 1 133 ? -9.752 5.116 24.650 1.00 82.44 133 THR A N 1
ATOM 1099 C CA . THR A 1 133 ? -8.768 4.799 25.700 1.00 82.44 133 THR A CA 1
ATOM 1100 C C . THR A 1 133 ? -9.392 3.953 26.814 1.00 82.44 133 THR A C 1
ATOM 1102 O O . THR A 1 133 ? -8.851 2.903 27.176 1.00 82.44 133 THR A O 1
ATOM 1105 N N . GLU A 1 134 ? -10.566 4.344 27.315 1.00 82.31 134 GLU A N 1
ATOM 1106 C CA . GLU A 1 134 ? -11.290 3.615 28.365 1.00 82.31 134 GLU A CA 1
ATOM 1107 C C . GLU A 1 134 ? -11.742 2.224 27.893 1.00 82.31 134 GLU A C 1
ATOM 1109 O O . GLU A 1 134 ? -11.528 1.217 28.575 1.00 82.31 134 GLU A O 1
ATOM 1114 N N . ARG A 1 135 ? -12.333 2.139 26.694 1.00 79.69 135 ARG A N 1
ATOM 1115 C CA . ARG A 1 135 ? -12.851 0.882 26.125 1.00 79.69 135 ARG A CA 1
ATOM 1116 C C . ARG A 1 135 ? -11.747 -0.113 25.772 1.00 79.69 135 ARG A C 1
ATOM 1118 O O . ARG A 1 135 ? -11.916 -1.311 25.997 1.00 79.69 135 ARG A O 1
ATOM 1125 N N . LEU A 1 136 ? -10.626 0.353 25.224 1.00 78.31 136 LEU A N 1
ATOM 1126 C CA . LEU A 1 136 ? -9.509 -0.508 24.825 1.00 78.31 136 LEU A CA 1
ATOM 1127 C C . LEU A 1 136 ? -8.742 -1.050 26.033 1.00 78.31 136 LEU A C 1
ATOM 1129 O O . LEU A 1 136 ? -8.292 -2.199 25.994 1.00 78.31 136 LEU A O 1
ATOM 1133 N N . SER A 1 137 ? -8.675 -0.268 27.113 1.00 74.31 137 SER A N 1
ATOM 1134 C CA . SER A 1 137 ? -8.097 -0.681 28.399 1.00 74.31 137 SER A CA 1
ATOM 1135 C C . SER A 1 137 ? -8.968 -1.685 29.159 1.00 74.31 137 SER A C 1
ATOM 1137 O O . SER A 1 137 ? -8.506 -2.298 30.115 1.00 74.31 137 SER A O 1
ATOM 1139 N N . SER A 1 138 ? -10.227 -1.864 28.754 1.00 70.12 138 SER A N 1
ATOM 1140 C CA . SER A 1 138 ? -11.162 -2.757 29.430 1.00 70.12 138 SER A CA 1
ATOM 1141 C C . SER A 1 138 ? -10.975 -4.232 29.042 1.00 70.12 138 SER A C 1
ATOM 1143 O O . SER A 1 138 ? -10.708 -4.562 27.878 1.00 70.12 138 SER A O 1
ATOM 1145 N N . ASP A 1 139 ? -11.190 -5.126 30.012 1.00 63.28 139 ASP A N 1
ATOM 1146 C CA . ASP A 1 139 ? -11.015 -6.586 29.904 1.00 63.28 139 ASP A CA 1
ATOM 1147 C C . ASP A 1 139 ? -12.074 -7.294 29.026 1.00 63.28 139 ASP A C 1
ATOM 1149 O O . ASP A 1 139 ? -12.005 -8.504 28.828 1.00 63.28 139 ASP A O 1
ATOM 1153 N N . TYR A 1 140 ? -13.053 -6.572 28.464 1.00 56.34 140 TYR A N 1
ATOM 1154 C CA . TYR A 1 140 ? -14.176 -7.153 27.700 1.00 56.34 140 TYR A CA 1
ATOM 1155 C C . TYR A 1 140 ? -13.819 -7.735 26.316 1.00 56.34 140 TYR A C 1
ATOM 1157 O O . TYR A 1 140 ? -14.703 -8.242 25.631 1.00 56.34 140 TYR A O 1
ATOM 1165 N N . ILE A 1 141 ? -12.566 -7.645 25.868 1.00 56.91 141 ILE A N 1
ATOM 1166 C CA . ILE A 1 141 ? -12.137 -8.007 24.503 1.00 56.91 141 ILE A CA 1
ATOM 1167 C C . ILE A 1 141 ? -10.962 -8.976 24.629 1.00 56.91 141 ILE A C 1
ATOM 1169 O O . ILE A 1 141 ? -9.894 -8.592 25.116 1.00 56.91 141 ILE A O 1
ATOM 1173 N N . SER A 1 142 ? -11.166 -10.216 24.192 1.00 60.47 142 SER A N 1
ATOM 1174 C CA . SER A 1 142 ? -10.169 -11.288 24.197 1.00 60.47 142 SER A CA 1
ATOM 1175 C C . SER A 1 142 ? -9.179 -11.203 23.025 1.00 60.47 142 SER A C 1
ATOM 1177 O O . SER A 1 142 ? -8.076 -11.746 23.120 1.00 60.47 142 SER A O 1
ATOM 1179 N N . GLY A 1 143 ? -9.517 -10.472 21.954 1.00 62.31 143 GLY A N 1
ATOM 1180 C CA . GLY A 1 143 ? -8.717 -10.213 20.751 1.00 62.31 143 GLY A CA 1
ATOM 1181 C C . GLY A 1 143 ? -7.486 -9.329 20.989 1.00 62.31 143 GLY A C 1
ATOM 1182 O O . GLY A 1 143 ? -7.365 -8.222 20.460 1.00 62.31 143 GLY A O 1
ATOM 1183 N N . PHE A 1 144 ? -6.539 -9.827 21.787 1.00 67.50 144 PHE A N 1
ATOM 1184 C CA . PHE A 1 144 ? -5.332 -9.123 22.241 1.00 67.50 144 PHE A CA 1
ATOM 1185 C C . PHE A 1 144 ? -4.471 -8.573 21.093 1.00 67.50 144 PHE A C 1
ATOM 1187 O O . PHE A 1 144 ? -3.877 -7.507 21.219 1.00 67.50 144 PHE A O 1
ATOM 1194 N N . TYR A 1 145 ? -4.430 -9.269 19.955 1.00 81.88 145 TYR A N 1
ATOM 1195 C CA . TYR A 1 145 ? -3.537 -8.928 18.847 1.00 81.88 145 TYR A CA 1
ATOM 1196 C C . TYR A 1 145 ? -4.017 -7.722 18.023 1.00 81.88 145 TYR A C 1
ATOM 1198 O O . TYR A 1 145 ? -3.191 -6.908 17.618 1.00 81.88 145 TYR A O 1
ATOM 1206 N N . ILE A 1 146 ? -5.332 -7.558 17.809 1.00 83.44 146 ILE A N 1
ATOM 1207 C CA . ILE A 1 146 ? -5.876 -6.392 17.086 1.00 83.44 146 ILE A CA 1
ATOM 1208 C C . ILE A 1 146 ? -5.792 -5.144 17.965 1.00 83.44 146 ILE A C 1
ATOM 1210 O O . ILE A 1 146 ? -5.446 -4.080 17.470 1.00 83.44 146 ILE A O 1
ATOM 1214 N N . LYS A 1 147 ? -6.030 -5.274 19.276 1.00 78.25 147 LYS A N 1
ATOM 1215 C CA . LYS A 1 147 ? -5.877 -4.173 20.246 1.00 78.25 147 LYS A CA 1
ATOM 1216 C C . LYS A 1 147 ? -4.459 -3.607 20.312 1.00 78.25 147 LYS A C 1
ATOM 1218 O O . LYS A 1 147 ? -4.282 -2.423 20.566 1.00 78.25 147 LYS A O 1
ATOM 1223 N N . GLN A 1 148 ? -3.458 -4.462 20.128 1.00 82.12 148 GLN A N 1
ATOM 1224 C CA . GLN A 1 148 ? -2.050 -4.058 20.105 1.00 82.12 148 GLN A CA 1
ATOM 1225 C C . GLN A 1 148 ? -1.614 -3.445 18.783 1.00 82.12 148 GLN A C 1
ATOM 1227 O O . GLN A 1 148 ? -0.490 -2.968 18.680 1.00 82.12 148 GLN A O 1
ATOM 1232 N N . SER A 1 149 ? -2.480 -3.500 17.779 1.00 90.62 149 SER A N 1
ATOM 1233 C CA . SER A 1 149 ? -2.236 -3.012 16.440 1.00 90.62 149 SER A CA 1
ATOM 1234 C C . SER A 1 149 ? -2.970 -1.690 16.241 1.00 90.62 149 SER A C 1
ATOM 1236 O O . SER A 1 149 ? -4.116 -1.526 16.660 1.00 90.62 149 SER A O 1
ATOM 1238 N N . ALA A 1 150 ? -2.365 -0.769 15.497 1.00 93.31 150 ALA A N 1
ATOM 1239 C CA . ALA A 1 150 ? -3.046 0.435 15.026 1.00 93.31 150 ALA A CA 1
ATOM 1240 C C . ALA A 1 150 ? -4.229 0.111 14.087 1.00 93.31 150 ALA A C 1
ATOM 1242 O O . ALA A 1 150 ? -5.055 0.978 13.795 1.00 93.31 150 ALA A O 1
ATOM 1243 N N . ALA A 1 151 ? -4.372 -1.152 13.665 1.00 93.38 151 ALA A N 1
ATOM 1244 C CA . ALA A 1 151 ? -5.540 -1.662 12.961 1.00 93.38 151 ALA A CA 1
ATOM 1245 C C . ALA A 1 151 ? -6.849 -1.432 13.714 1.00 93.38 151 ALA A C 1
ATOM 1247 O O . ALA A 1 151 ? -7.883 -1.272 13.064 1.00 93.38 151 ALA A O 1
ATOM 1248 N N . ILE A 1 152 ? -6.830 -1.393 15.051 1.00 90.94 152 ILE A N 1
ATOM 1249 C CA . ILE A 1 152 ? -8.049 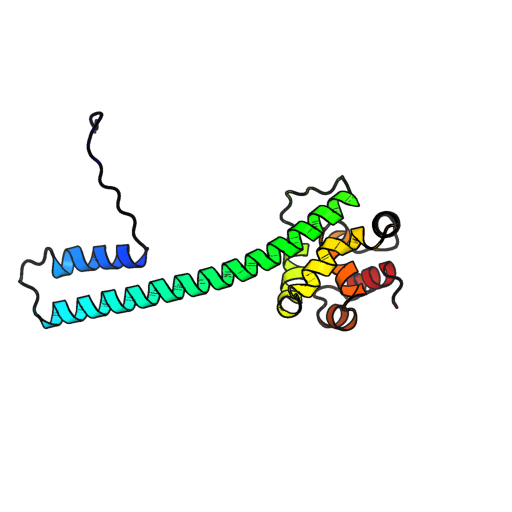-1.166 15.828 1.00 90.94 152 ILE A CA 1
ATOM 1250 C C . ILE A 1 152 ? -8.692 0.180 15.484 1.00 90.94 152 ILE A C 1
ATOM 1252 O O . ILE A 1 152 ? -9.901 0.231 15.290 1.00 90.94 152 ILE A O 1
ATOM 1256 N N . ILE A 1 153 ? -7.899 1.237 15.284 1.00 92.25 153 ILE A N 1
ATOM 1257 C CA . ILE A 1 153 ? -8.399 2.573 14.919 1.00 92.25 153 ILE A CA 1
ATOM 1258 C C . ILE A 1 153 ? -9.124 2.527 13.575 1.00 92.25 153 ILE A C 1
ATOM 1260 O O . ILE A 1 153 ? -10.266 2.977 13.451 1.00 92.25 153 ILE A O 1
ATOM 1264 N N . PHE A 1 154 ? -8.489 1.895 12.587 1.00 95.00 154 PHE A N 1
ATOM 1265 C CA . PHE A 1 154 ? -9.075 1.702 11.266 1.00 95.00 154 PHE A CA 1
ATOM 1266 C C . PHE A 1 154 ? -10.381 0.897 11.342 1.00 95.00 154 PHE A C 1
ATOM 1268 O O . PHE A 1 154 ? -11.378 1.246 10.706 1.00 95.00 154 PHE A O 1
ATOM 1275 N N . CYS A 1 155 ? -10.398 -0.166 12.149 1.00 93.50 155 CYS A N 1
ATOM 1276 C CA . CYS A 1 155 ? -11.574 -1.010 12.335 1.00 93.50 155 CYS A CA 1
ATOM 1277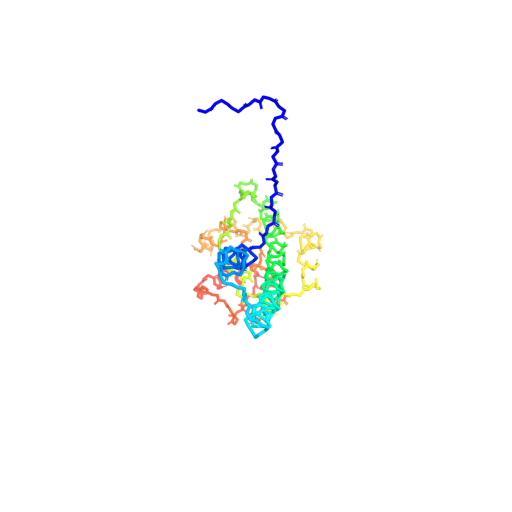 C C . CYS A 1 155 ? -12.737 -0.246 12.967 1.00 93.50 155 CYS A C 1
ATOM 1279 O O . CYS A 1 155 ? -13.860 -0.363 12.483 1.00 93.50 155 CYS A O 1
ATOM 1281 N N . LEU A 1 156 ? -12.481 0.558 14.002 1.00 91.69 156 LEU A N 1
ATOM 1282 C CA . LEU A 1 156 ? -13.500 1.371 14.669 1.00 91.69 156 LEU A CA 1
ATOM 1283 C C . LEU A 1 156 ? -14.132 2.364 13.687 1.00 91.69 156 LEU A C 1
ATOM 1285 O O . LEU A 1 156 ? -15.355 2.408 13.548 1.00 91.69 156 LEU A O 1
ATOM 1289 N N . PHE A 1 157 ? -13.307 3.071 12.913 1.00 93.75 157 PHE A N 1
ATOM 1290 C CA . PHE A 1 157 ? -13.789 3.986 11.882 1.00 93.75 157 PHE A CA 1
ATOM 1291 C C . PHE A 1 157 ? -14.635 3.280 10.811 1.00 93.75 157 PHE A C 1
ATOM 1293 O O . PHE A 1 157 ? -15.729 3.739 10.464 1.00 93.75 157 PHE A O 1
ATOM 1300 N N . MET A 1 158 ? -14.167 2.142 10.289 1.00 94.69 158 MET A N 1
ATOM 1301 C CA . MET A 1 158 ? -14.897 1.382 9.268 1.00 94.69 158 MET A CA 1
ATOM 1302 C C . MET A 1 158 ? -16.195 0.781 9.814 1.00 94.69 158 MET A C 1
ATOM 1304 O O . MET A 1 158 ? -17.227 0.827 9.135 1.00 94.69 158 MET A O 1
ATOM 1308 N N 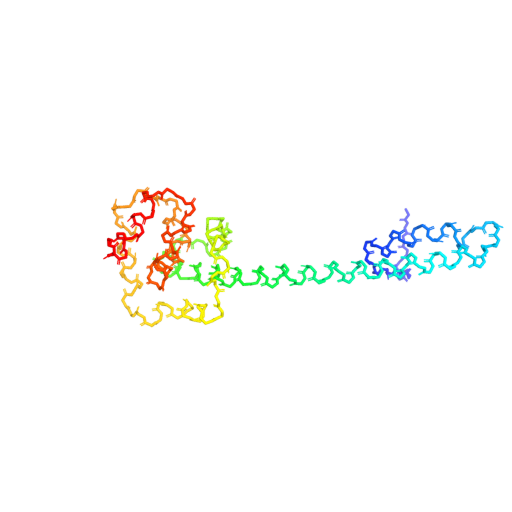. ALA A 1 159 ? -16.185 0.284 11.050 1.00 92.56 159 ALA A N 1
ATOM 1309 C CA . ALA A 1 159 ? -17.375 -0.167 11.760 1.00 92.56 159 ALA A CA 1
ATOM 1310 C C . ALA A 1 159 ? -18.368 0.983 11.987 1.00 92.56 159 ALA A C 1
ATOM 1312 O O . ALA A 1 159 ? -19.586 0.770 11.965 1.00 92.56 159 ALA A O 1
ATOM 1313 N N . GLU A 1 160 ? -17.893 2.219 12.148 1.00 91.25 160 GLU A N 1
ATOM 1314 C CA . GLU A 1 160 ? -18.760 3.382 12.282 1.00 91.25 160 GLU A CA 1
ATOM 1315 C C . GLU A 1 160 ? -19.371 3.824 10.949 1.00 91.25 160 GLU A C 1
ATOM 1317 O O . GLU A 1 160 ? -20.598 3.846 10.815 1.00 91.25 160 GLU A O 1
ATOM 1322 N N . LYS A 1 161 ? -18.526 4.167 9.969 1.00 91.69 161 LYS A N 1
ATOM 1323 C CA . LYS A 1 161 ? -18.928 4.854 8.730 1.00 91.69 161 LYS A CA 1
ATOM 1324 C C . LYS A 1 161 ? -19.373 3.901 7.617 1.00 91.69 161 LYS A C 1
ATOM 1326 O O . LYS A 1 161 ? -20.067 4.323 6.685 1.00 91.69 161 LYS A O 1
ATOM 1331 N N . ARG A 1 162 ? -18.963 2.629 7.672 1.00 92.50 162 ARG A N 1
ATOM 1332 C CA . ARG A 1 162 ? -19.176 1.609 6.625 1.00 92.50 162 ARG A CA 1
ATOM 1333 C C . ARG A 1 162 ? -19.519 0.229 7.212 1.00 92.50 162 ARG A C 1
ATOM 1335 O O . ARG A 1 162 ? -19.068 -0.789 6.694 1.00 92.50 162 ARG A O 1
ATOM 1342 N N . THR A 1 163 ? -20.376 0.179 8.238 1.00 93.06 163 THR A N 1
ATOM 1343 C CA . THR A 1 163 ? -20.682 -1.041 9.021 1.00 93.06 163 THR A CA 1
ATOM 1344 C C . THR A 1 163 ? -20.993 -2.282 8.179 1.00 93.06 163 THR A C 1
ATOM 1346 O O . THR A 1 163 ? -20.437 -3.344 8.434 1.00 93.06 163 THR A O 1
ATOM 1349 N N . GLN A 1 164 ? -21.864 -2.170 7.170 1.00 91.88 164 GLN A N 1
ATOM 1350 C CA . GLN A 1 164 ? -22.261 -3.323 6.347 1.00 91.88 164 GLN A CA 1
ATOM 1351 C C . GLN A 1 164 ? -21.077 -3.902 5.562 1.00 91.88 164 GLN A C 1
ATOM 1353 O O . GLN A 1 164 ? -20.865 -5.111 5.543 1.00 91.88 164 GLN A O 1
ATOM 1358 N N . ILE A 1 165 ? -20.264 -3.024 4.969 1.00 93.38 165 ILE A N 1
ATOM 1359 C CA . ILE A 1 165 ? -19.066 -3.422 4.225 1.00 93.38 165 ILE A CA 1
ATOM 1360 C C . ILE A 1 165 ? -18.046 -4.040 5.184 1.00 93.38 165 ILE A C 1
ATOM 1362 O O . ILE A 1 165 ? -17.503 -5.100 4.877 1.00 93.38 165 ILE A O 1
ATOM 1366 N N . PHE A 1 166 ? -17.841 -3.420 6.350 1.00 94.56 166 PHE A N 1
ATOM 1367 C CA . PHE A 1 166 ? -16.945 -3.914 7.394 1.00 94.56 166 PHE A CA 1
ATOM 1368 C C . PHE A 1 166 ? -17.315 -5.332 7.854 1.00 94.56 166 PHE A C 1
ATOM 1370 O O . PHE A 1 166 ? -16.479 -6.226 7.817 1.00 94.56 166 PHE A O 1
ATOM 1377 N N . LYS A 1 167 ? -18.589 -5.591 8.178 1.00 93.69 167 LYS A N 1
ATOM 1378 C CA . LYS A 1 167 ? -19.038 -6.946 8.547 1.00 93.69 167 LYS A CA 1
ATOM 1379 C C . LYS A 1 167 ? -18.847 -7.946 7.395 1.00 93.69 167 LYS A C 1
ATOM 1381 O O . LYS A 1 167 ? -18.407 -9.064 7.624 1.00 93.69 167 LYS A O 1
ATOM 1386 N N . SER A 1 168 ? -19.142 -7.546 6.154 1.00 94.19 168 SER A N 1
ATOM 1387 C CA . SER A 1 168 ? -19.114 -8.458 4.997 1.00 94.19 168 SER A CA 1
ATOM 1388 C C . SER A 1 168 ? -17.718 -8.903 4.547 1.00 94.19 168 SER A C 1
ATOM 1390 O O . SER A 1 168 ? -17.580 -9.992 3.997 1.00 94.19 168 SER A O 1
ATOM 1392 N N . LYS A 1 169 ? -16.693 -8.061 4.738 1.00 94.81 169 LYS A N 1
ATOM 1393 C CA . LYS A 1 169 ? -15.318 -8.312 4.274 1.00 94.81 169 LYS A CA 1
ATOM 1394 C C . LYS A 1 169 ? -14.353 -8.635 5.419 1.00 94.81 169 LYS A C 1
ATOM 1396 O O . LYS A 1 169 ? -13.148 -8.667 5.192 1.00 94.81 169 LYS A O 1
ATOM 1401 N N . TRP A 1 170 ? -14.849 -8.838 6.640 1.00 94.50 170 TRP A N 1
ATOM 1402 C CA . TRP A 1 170 ? -13.995 -9.070 7.801 1.00 94.50 170 TRP A CA 1
ATOM 1403 C C . TRP A 1 170 ? -13.084 -10.299 7.600 1.00 94.50 170 TRP A C 1
ATOM 1405 O O . TRP A 1 170 ? -13.598 -11.384 7.330 1.00 94.50 170 TRP A O 1
ATOM 1415 N N . PRO A 1 171 ? -11.746 -10.155 7.709 1.00 91.50 171 PRO A N 1
ATOM 1416 C CA . PRO A 1 171 ? -10.815 -11.229 7.353 1.00 91.50 171 PRO A CA 1
ATOM 1417 C C . PRO A 1 171 ? -10.466 -12.179 8.511 1.00 91.50 171 PRO A C 1
ATOM 1419 O O . PRO A 1 171 ? -9.766 -13.166 8.288 1.00 91.50 171 PRO A O 1
ATOM 1422 N N . PHE A 1 172 ? -10.912 -11.889 9.738 1.00 90.62 172 PHE A N 1
ATOM 1423 C CA . PHE A 1 172 ? -10.580 -12.663 10.941 1.00 90.62 172 PHE A CA 1
ATOM 1424 C C . PHE A 1 172 ? -11.806 -13.368 11.531 1.00 90.62 172 PHE A C 1
ATOM 1426 O O . PHE A 1 172 ? -12.829 -13.532 10.867 1.00 90.62 172 PHE A O 1
ATOM 1433 N N . SER A 1 173 ? -11.697 -13.827 12.782 1.00 90.69 173 SER A N 1
ATOM 1434 C CA . SER A 1 173 ? -12.774 -14.559 13.435 1.00 90.69 173 SER A CA 1
ATOM 1435 C C . SER A 1 173 ? -13.998 -13.673 13.672 1.00 90.69 173 SER A C 1
ATOM 1437 O O . SER A 1 173 ? -13.894 -12.461 13.876 1.00 90.69 173 SER A O 1
ATOM 1439 N N . GLU A 1 174 ? -15.174 -14.298 13.687 1.00 89.69 174 GLU A N 1
ATOM 1440 C CA . GLU A 1 174 ? -16.425 -13.622 14.035 1.00 89.69 174 GLU A CA 1
ATOM 1441 C C . GLU A 1 174 ? -16.406 -13.099 15.480 1.00 89.69 174 GLU A C 1
ATOM 1443 O O . GLU A 1 174 ? -17.002 -12.066 15.769 1.00 89.69 174 GLU A O 1
ATOM 1448 N N . ASN A 1 175 ? -15.659 -13.752 16.378 1.00 88.12 175 ASN A N 1
ATOM 1449 C CA . ASN A 1 175 ? -15.464 -13.262 17.739 1.00 88.12 175 ASN A CA 1
ATOM 1450 C C . ASN A 1 175 ? -14.738 -11.908 17.754 1.00 88.12 175 ASN A C 1
ATOM 1452 O O . ASN A 1 175 ? -15.216 -10.974 18.390 1.00 88.12 175 ASN A O 1
ATOM 1456 N N . ASP A 1 176 ? -13.648 -11.773 16.990 1.00 88.50 176 ASP A N 1
ATOM 1457 C CA . ASP A 1 176 ? -12.916 -10.504 16.872 1.00 88.50 176 ASP A CA 1
ATOM 1458 C C . ASP A 1 176 ? -13.814 -9.392 16.300 1.00 88.50 176 ASP A C 1
ATOM 1460 O O . ASP A 1 176 ? -13.792 -8.253 16.768 1.00 88.50 176 ASP A O 1
ATOM 1464 N N . LEU A 1 177 ? -14.650 -9.728 15.309 1.00 89.81 177 LEU A N 1
ATOM 1465 C CA . LEU A 1 177 ? -15.623 -8.792 14.746 1.00 89.81 177 LEU A CA 1
ATOM 1466 C C . LEU A 1 177 ? -16.632 -8.339 15.804 1.00 89.81 177 LEU A C 1
ATOM 1468 O O . LEU A 1 177 ? -16.872 -7.141 15.954 1.00 89.81 177 LEU A O 1
ATOM 1472 N N . ASN A 1 178 ? -17.217 -9.284 16.538 1.00 88.62 178 ASN A N 1
ATOM 1473 C CA . ASN A 1 178 ? -18.210 -9.003 17.571 1.00 88.62 178 ASN A CA 1
ATOM 1474 C C . ASN A 1 178 ? -17.633 -8.135 18.691 1.00 88.62 178 ASN A C 1
ATOM 1476 O O . ASN A 1 178 ? -18.309 -7.220 19.156 1.00 88.62 178 ASN A O 1
ATOM 1480 N N . GLU A 1 179 ? -16.380 -8.360 19.078 1.00 87.06 179 GLU A N 1
ATOM 1481 C CA . GLU A 1 179 ? -15.688 -7.522 20.057 1.00 87.06 179 GLU A CA 1
ATOM 1482 C C . GLU A 1 179 ? -15.538 -6.075 19.568 1.00 87.06 179 GLU A C 1
ATOM 1484 O O . GLU A 1 179 ? -15.875 -5.144 20.300 1.00 87.06 179 GLU A O 1
ATOM 1489 N N . ILE A 1 180 ? -15.122 -5.860 18.315 1.00 88.56 180 ILE A N 1
ATOM 1490 C CA . ILE A 1 180 ? -15.016 -4.510 17.731 1.00 88.56 180 ILE A CA 1
ATOM 1491 C C . ILE A 1 180 ? -16.389 -3.829 17.666 1.00 88.56 180 ILE A C 1
ATOM 1493 O O . ILE A 1 180 ? -16.535 -2.652 18.003 1.00 88.56 180 ILE A O 1
ATOM 1497 N N . MET A 1 181 ? -17.416 -4.570 17.260 1.00 88.19 181 MET A N 1
ATOM 1498 C CA . MET A 1 181 ? -18.789 -4.071 17.189 1.00 88.19 181 MET A CA 1
ATOM 1499 C C . MET A 1 181 ? -19.331 -3.694 18.581 1.00 88.19 181 MET A C 1
ATOM 1501 O O . MET A 1 181 ? -19.978 -2.653 18.736 1.00 88.19 181 MET A O 1
ATOM 1505 N N . LEU A 1 182 ? -18.986 -4.475 19.610 1.00 85.81 182 LEU A N 1
ATOM 1506 C CA . LEU A 1 182 ? -19.322 -4.200 21.005 1.00 85.81 182 LEU A CA 1
ATOM 1507 C C . LEU A 1 182 ? -18.623 -2.939 21.521 1.00 85.81 182 LEU A C 1
ATOM 1509 O O . LEU A 1 182 ? -19.276 -2.124 22.180 1.00 85.81 182 LEU A O 1
ATOM 1513 N N . ILE A 1 183 ? -17.344 -2.726 21.175 1.00 82.25 183 ILE A N 1
ATOM 1514 C CA . ILE A 1 183 ? -16.624 -1.478 21.484 1.00 82.25 183 ILE A CA 1
ATOM 1515 C C . ILE A 1 183 ? -17.384 -0.283 20.926 1.00 82.25 183 ILE A C 1
ATOM 1517 O O . ILE A 1 183 ? -17.599 0.666 21.669 1.00 82.25 183 ILE A O 1
ATOM 1521 N N . MET A 1 184 ? -17.854 -0.366 19.681 1.00 81.44 184 MET A N 1
ATOM 1522 C CA . MET A 1 184 ? -18.627 0.691 19.018 1.00 81.44 184 MET A CA 1
ATOM 1523 C C . MET A 1 184 ? -20.060 0.858 19.551 1.00 81.44 184 MET A C 1
ATOM 1525 O O . MET A 1 184 ? -20.777 1.748 19.096 1.00 81.44 184 MET A O 1
ATOM 1529 N N . GLY A 1 185 ? -20.521 -0.004 20.465 1.00 73.88 185 GLY A N 1
ATOM 1530 C CA . GLY A 1 185 ? -21.897 0.018 20.971 1.00 73.88 185 GLY A CA 1
ATOM 1531 C C . GLY A 1 185 ? -22.949 -0.369 19.925 1.00 73.88 185 GLY A C 1
ATOM 1532 O O . GLY A 1 185 ? -24.111 0.011 20.056 1.00 73.88 185 GLY A O 1
ATOM 1533 N N . LYS A 1 186 ? -22.557 -1.103 18.879 1.00 64.50 186 LYS A N 1
ATOM 1534 C CA . LYS A 1 186 ? -23.426 -1.528 17.776 1.00 64.50 186 LYS A CA 1
ATOM 1535 C C . LYS A 1 186 ? -23.589 -3.053 17.824 1.00 64.50 186 LYS A C 1
ATOM 1537 O O . LYS A 1 186 ? -22.625 -3.760 17.558 1.00 64.50 186 LYS A O 1
ATOM 1542 N N . GLN A 1 187 ? -24.785 -3.553 18.145 1.00 51.69 187 GLN A N 1
ATOM 1543 C CA . GLN A 1 187 ? -25.146 -4.975 17.985 1.00 51.69 187 GLN A CA 1
ATOM 1544 C C . GLN A 1 187 ? -25.622 -5.219 16.543 1.00 51.69 187 GLN A C 1
ATOM 1546 O O . GLN A 1 187 ? -26.573 -4.525 16.123 1.00 51.69 187 GLN A O 1
#

Secondary structure (DSSP, 8-state):
-PPPTT---------HHHHHHHHHHIIIIIS-SSPPPHHHHHHHHHHHHHHHHHHHHHHHHHHHHHHHHHHHHHHHHHHHHHHHHH-TTS-TT---HHHHHHHHHTGGG--HHHHHHHHTTTTT-TTHHHHHHHHHTSTT---HHHHTSTHHHHHHHHHHHSHHHHHHT--S-HHHHHHHHHHTT--

Radius of gyration: 27.28 Å; chains: 1; bounding box: 72×31×74 Å